Protein AF-D3Q4L6-F1 (afdb_monomer)

Radius of gyration: 31.34 Å; Cα contacts (8 Å, |Δi|>4): 99; chains: 1; bounding box: 70×65×109 Å

Foldseek 3Di:
DDVVVVVVVVVVVVCVVPVVVVQVVLLVQLLVLLLVLLCLQDVDPVSSVVSSVVLNVVLVPDPGSVVSNLSSVVSNLVSVVNSVVVVVVVVVCVVCVPCPPPVVVVVVVCVVDPDDPPPPVVVVVCVVVCPPVVVVVVVVVVNVVVVVVSVLVVVVVVVVVVVVPDDDPVPVPVVVVSVVVVVVVVVVVVVVVVVPVPPDDDDPDDDDDDQKDWDFDQDPPPRDTDIDIDHDDPPDDDDDDDDDDDD

Secondary structure (DSSP, 8-state):
--HHHHHHHHHHHHHHHHHHHHHHHHHHHHHHHHHHHHHHH-S-HHHHHHHHHHHHHHHHTSSSHHHHHHHHHHHHHHHHHHHHHHHHHHHHHHHTTT-HHHHHHHHHHHHH-TTTSTTHHHHHHHHHHGGGHHHHHHHHHHHHHHHHHHHHHHHHHHHHHHGGGS-TTSHHHHHHHHHHHHHHHHHHHHHHHHTTSSS-----------S-EEEEEE-TTT-PEEEEEE------PPPP---PPP-

Solvent-accessible surface area (backbone atoms only — not comparable to full-atom values): 14538 Å² total; per-residue (Å²): 135,64,75,68,59,58,54,52,53,50,51,50,51,53,48,65,66,53,49,62,65,48,37,59,52,29,47,53,49,20,55,52,36,36,65,57,18,23,62,39,61,41,91,49,66,70,58,16,51,53,48,30,54,52,52,48,51,59,36,70,73,40,82,54,37,66,55,21,30,54,52,21,48,52,49,31,52,52,14,50,54,51,41,51,52,50,56,53,49,50,55,54,51,57,74,51,64,84,45,73,62,57,61,54,46,48,53,49,49,55,73,73,43,78,93,72,55,76,65,64,56,53,50,52,54,49,52,60,70,46,69,67,32,74,64,52,53,53,51,51,51,49,51,53,49,51,52,51,49,48,54,51,50,53,51,48,51,51,49,58,63,59,50,80,77,59,71,86,80,64,56,72,62,55,57,51,51,53,52,50,53,49,52,51,53,51,49,53,58,53,54,62,59,60,74,71,71,79,81,79,76,84,82,90,72,86,84,72,97,59,93,61,57,71,46,78,45,67,41,90,85,78,71,47,75,46,75,48,73,53,71,79,76,78,80,79,74,80,79,82,81,81,80,83,82,83,132

pLDDT: mean 71.4, std 17.55, range [39.19, 98.31]

Nearest PDB structures (foldseek):
  3ja6-assembly1_I  TM=1.966E-01  e=8.407E+00  Escherichia coli

Structure (mmCIF, N/CA/C/O backbone):
data_AF-D3Q4L6-F1
#
_entry.id   AF-D3Q4L6-F1
#
loop_
_atom_site.group_PDB
_atom_site.id
_atom_site.type_symbol
_atom_site.label_atom_id
_atom_site.label_alt_id
_atom_site.label_comp_id
_atom_site.label_asym_id
_atom_site.label_entity_id
_atom_site.label_seq_id
_atom_site.pdbx_PDB_ins_code
_atom_site.Cartn_x
_atom_site.Cartn_y
_atom_site.Cartn_z
_atom_site.occupancy
_atom_site.B_iso_or_equiv
_atom_site.auth_seq_id
_atom_site.auth_comp_id
_atom_site.auth_asym_id
_atom_site.auth_atom_id
_atom_site.pdbx_PDB_model_num
ATOM 1 N N . MET A 1 1 ? 35.113 15.038 -29.902 1.00 54.91 1 MET A N 1
ATOM 2 C CA . MET A 1 1 ? 34.024 14.317 -29.200 1.00 54.91 1 MET A CA 1
ATOM 3 C C . MET A 1 1 ? 33.515 15.186 -28.062 1.00 54.91 1 MET A C 1
ATOM 5 O O . MET A 1 1 ? 34.333 15.699 -27.313 1.00 54.91 1 MET A O 1
ATOM 9 N N . ARG A 1 2 ? 32.201 15.429 -27.968 1.00 66.75 2 ARG A N 1
ATOM 10 C CA . ARG A 1 2 ? 31.626 16.286 -26.917 1.00 66.75 2 ARG A CA 1
ATOM 11 C C . ARG A 1 2 ? 31.484 15.485 -25.610 1.00 66.75 2 ARG A C 1
ATOM 13 O O . ARG A 1 2 ? 30.895 14.405 -25.659 1.00 66.75 2 ARG A O 1
ATOM 20 N N . PRO A 1 3 ? 31.956 15.995 -24.456 1.00 77.75 3 PRO A N 1
ATOM 21 C CA . PRO A 1 3 ? 31.914 15.276 -23.174 1.00 77.75 3 PRO A CA 1
ATOM 22 C C . PRO A 1 3 ? 30.489 14.938 -22.690 1.00 77.75 3 PRO A C 1
ATOM 24 O O . PRO A 1 3 ? 30.315 14.072 -21.840 1.00 77.75 3 PRO A O 1
ATOM 27 N N . THR A 1 4 ? 29.457 15.555 -23.270 1.00 82.75 4 THR A N 1
ATOM 28 C CA . THR A 1 4 ? 28.042 15.312 -22.949 1.00 82.75 4 THR A CA 1
ATOM 29 C C . THR A 1 4 ? 27.497 13.975 -23.463 1.00 82.75 4 THR A C 1
ATOM 31 O O . THR A 1 4 ? 26.537 13.444 -22.908 1.00 82.75 4 THR A O 1
ATOM 34 N N . ILE A 1 5 ? 28.097 13.403 -24.512 1.00 86.12 5 ILE A N 1
ATOM 35 C CA . ILE A 1 5 ? 27.654 12.110 -25.062 1.00 86.12 5 ILE A CA 1
ATOM 36 C C . ILE A 1 5 ? 28.126 10.973 -24.148 1.00 86.12 5 ILE A C 1
ATOM 38 O O . ILE A 1 5 ? 27.370 10.052 -23.850 1.00 86.12 5 ILE A O 1
ATOM 42 N N . LEU A 1 6 ? 29.352 11.085 -23.634 1.00 83.88 6 LEU A N 1
ATOM 43 C CA . LEU A 1 6 ? 29.965 10.080 -22.767 1.00 83.88 6 LEU A CA 1
ATOM 44 C C . LEU A 1 6 ? 29.264 10.006 -21.400 1.00 83.88 6 LEU A C 1
ATOM 46 O O . LEU A 1 6 ? 29.005 8.907 -20.918 1.00 83.88 6 LEU A O 1
ATOM 50 N N . SER A 1 7 ? 28.865 11.147 -20.821 1.00 83.19 7 SER A N 1
ATOM 51 C CA . SER A 1 7 ? 28.096 11.176 -19.564 1.00 83.19 7 SER A CA 1
ATOM 52 C C . SER A 1 7 ? 26.688 10.584 -19.704 1.00 83.19 7 SER A C 1
ATOM 54 O O . SER A 1 7 ? 26.199 9.926 -18.783 1.00 83.19 7 SER A O 1
ATOM 56 N N . SER A 1 8 ? 26.051 10.775 -20.863 1.00 81.44 8 SER A N 1
ATOM 57 C CA . SER A 1 8 ? 24.723 10.223 -21.153 1.00 81.44 8 SER A CA 1
ATOM 58 C C . SER A 1 8 ? 24.772 8.699 -21.278 1.00 81.44 8 SER A C 1
ATOM 60 O O . SER A 1 8 ? 23.952 8.007 -20.682 1.00 81.44 8 SER A O 1
ATOM 62 N N . ILE A 1 9 ? 25.779 8.171 -21.982 1.00 85.00 9 ILE A N 1
ATOM 63 C CA . ILE A 1 9 ? 25.983 6.724 -22.139 1.00 85.00 9 ILE A CA 1
ATOM 64 C C . ILE A 1 9 ? 26.330 6.075 -20.792 1.00 85.00 9 ILE A C 1
ATOM 66 O O . ILE A 1 9 ? 25.739 5.058 -20.440 1.00 85.00 9 ILE A O 1
ATOM 70 N N . LEU A 1 10 ? 27.213 6.689 -19.997 1.00 84.00 10 LEU A N 1
ATOM 71 C CA . LEU A 1 10 ? 27.544 6.209 -18.649 1.00 84.00 10 LEU A CA 1
ATOM 72 C C . LEU A 1 10 ? 26.322 6.172 -17.727 1.00 84.00 10 LEU A C 1
ATOM 74 O O . LEU A 1 10 ? 26.123 5.182 -17.031 1.00 84.00 10 LEU A O 1
ATOM 78 N N . SER A 1 11 ? 25.471 7.200 -17.752 1.00 78.38 11 SER A N 1
ATOM 79 C CA . SER A 1 11 ? 24.244 7.219 -16.941 1.00 78.38 11 SER A CA 1
ATOM 80 C C . SER A 1 11 ? 23.255 6.132 -17.364 1.00 78.38 11 SER A C 1
ATOM 82 O O . SER A 1 11 ? 22.586 5.546 -16.517 1.00 78.38 11 SER A O 1
ATOM 84 N N . LEU A 1 12 ? 23.180 5.832 -18.662 1.00 81.00 12 LEU A N 1
ATOM 85 C CA . LEU A 1 12 ? 22.294 4.800 -19.198 1.00 81.00 12 LEU A CA 1
ATOM 86 C C . LEU A 1 12 ? 22.788 3.388 -18.849 1.00 81.00 12 LEU A C 1
ATOM 88 O O . LEU A 1 12 ? 21.982 2.535 -18.488 1.00 81.00 12 LEU A O 1
ATOM 92 N N . ILE A 1 13 ? 24.107 3.167 -18.883 1.00 77.75 13 ILE A N 1
ATOM 93 C CA . ILE A 1 13 ? 24.738 1.904 -18.476 1.00 77.75 13 ILE A CA 1
ATOM 94 C C . ILE A 1 13 ? 24.604 1.698 -16.966 1.00 77.75 13 ILE A C 1
ATOM 96 O O . ILE A 1 13 ? 24.158 0.638 -16.543 1.00 77.75 13 ILE A O 1
ATOM 100 N N . VAL A 1 14 ? 24.931 2.706 -16.148 1.00 73.69 14 VAL A N 1
ATOM 101 C CA . VAL A 1 14 ? 24.805 2.618 -14.682 1.00 73.69 14 VAL A CA 1
ATOM 102 C C . VAL A 1 14 ? 23.344 2.454 -14.274 1.00 73.69 14 VAL A C 1
ATOM 104 O O . VAL A 1 14 ? 23.042 1.620 -13.429 1.00 73.69 14 VAL A O 1
ATOM 107 N N . GLY A 1 15 ? 22.421 3.175 -14.918 1.00 69.12 15 GLY A N 1
ATOM 108 C CA . GLY A 1 15 ? 20.989 2.947 -14.747 1.00 69.12 15 GLY A CA 1
ATOM 109 C C . GLY A 1 15 ? 20.630 1.495 -15.059 1.00 69.12 15 GLY A C 1
ATOM 110 O O . GLY A 1 15 ? 20.128 0.788 -14.191 1.00 69.12 15 GLY A O 1
ATOM 111 N N . GLY A 1 16 ? 20.958 1.019 -16.263 1.00 65.88 16 GLY A N 1
ATOM 112 C CA . GLY A 1 16 ? 20.673 -0.346 -16.710 1.00 65.88 16 GLY A CA 1
ATOM 113 C C . GLY A 1 16 ? 21.271 -1.451 -15.832 1.00 65.88 16 GLY A C 1
ATOM 114 O O . GLY A 1 16 ? 20.679 -2.523 -15.752 1.00 65.88 16 GLY A O 1
ATOM 115 N N . LEU A 1 17 ? 22.388 -1.188 -15.145 1.00 64.44 17 LEU A N 1
ATOM 116 C CA . LEU A 1 17 ? 23.037 -2.140 -14.238 1.00 64.44 17 LEU A CA 1
ATOM 117 C C . LEU A 1 17 ? 22.462 -2.131 -12.815 1.00 64.44 17 LEU A C 1
ATOM 119 O O . LEU A 1 17 ? 22.541 -3.145 -12.137 1.00 64.44 17 LEU A O 1
ATOM 123 N N . VAL A 1 18 ? 21.893 -1.012 -12.359 1.00 64.06 18 VAL A N 1
ATOM 124 C CA . VAL A 1 18 ? 21.336 -0.873 -10.998 1.00 64.06 18 VAL A CA 1
ATOM 125 C C . VAL A 1 18 ? 19.843 -1.230 -10.952 1.00 64.06 18 VAL A C 1
ATOM 127 O O . VAL A 1 18 ? 19.329 -1.667 -9.924 1.00 64.06 18 VAL A O 1
ATOM 130 N N . PHE A 1 19 ? 19.122 -1.092 -12.068 1.00 65.88 19 PHE A N 1
ATOM 131 C CA . PHE A 1 19 ? 17.702 -1.455 -12.151 1.00 65.88 19 PHE A CA 1
ATOM 132 C C . PHE A 1 19 ? 17.349 -2.939 -11.916 1.00 65.88 19 PHE A C 1
ATOM 134 O O . PHE A 1 19 ? 16.253 -3.165 -11.394 1.00 65.88 19 PHE A O 1
ATOM 141 N N . PRO A 1 20 ? 18.183 -3.942 -12.263 1.00 72.06 20 PRO A N 1
ATOM 142 C CA . PRO A 1 20 ? 17.862 -5.350 -12.035 1.00 72.06 20 PRO A CA 1
ATOM 143 C C . PRO A 1 20 ? 17.683 -5.661 -10.546 1.00 72.06 20 PRO A C 1
ATOM 145 O O . PRO A 1 20 ? 16.629 -6.155 -10.152 1.00 72.06 20 PRO A O 1
ATOM 148 N N . ASP A 1 21 ? 18.637 -5.249 -9.709 1.00 76.50 21 ASP A N 1
ATOM 149 C CA . ASP A 1 21 ? 18.601 -5.515 -8.265 1.00 76.50 21 ASP A CA 1
ATOM 150 C C . ASP A 1 21 ? 17.459 -4.759 -7.573 1.00 76.50 21 ASP A C 1
ATOM 152 O O . ASP A 1 21 ? 16.810 -5.257 -6.649 1.00 76.50 21 ASP A O 1
ATOM 156 N N . LEU A 1 22 ? 17.147 -3.551 -8.055 1.00 79.88 22 LEU A N 1
ATOM 157 C CA . LEU A 1 22 ? 16.021 -2.774 -7.543 1.00 79.88 22 LEU A CA 1
ATOM 158 C C . LEU A 1 22 ? 14.669 -3.410 -7.868 1.00 79.88 22 LEU A C 1
ATOM 160 O O . LEU A 1 22 ? 13.705 -3.174 -7.136 1.00 79.88 22 LEU A O 1
ATOM 164 N N . ARG A 1 23 ? 14.572 -4.204 -8.940 1.00 85.81 23 ARG A N 1
ATOM 165 C CA . ARG A 1 23 ? 13.325 -4.870 -9.319 1.00 85.81 23 ARG A CA 1
ATOM 166 C C . ARG A 1 23 ? 12.933 -5.915 -8.279 1.00 85.81 23 ARG A C 1
ATOM 168 O O . ARG A 1 23 ? 11.796 -5.890 -7.809 1.00 85.81 23 ARG A O 1
ATOM 175 N N . ASP A 1 24 ? 13.876 -6.757 -7.877 1.00 88.62 24 ASP A N 1
ATOM 176 C CA . ASP A 1 24 ? 13.637 -7.816 -6.895 1.00 88.62 24 ASP A CA 1
ATOM 177 C C . ASP A 1 24 ? 13.322 -7.231 -5.515 1.00 88.62 24 ASP A C 1
ATOM 179 O O . ASP A 1 24 ? 12.374 -7.658 -4.847 1.00 88.62 24 ASP A O 1
ATOM 183 N N . ILE A 1 25 ? 14.046 -6.175 -5.125 1.00 88.75 25 ILE A N 1
ATOM 184 C CA . ILE A 1 25 ? 13.779 -5.437 -3.885 1.00 88.75 25 ILE A CA 1
ATOM 185 C C . ILE A 1 25 ? 12.385 -4.799 -3.922 1.00 88.75 25 ILE A C 1
ATOM 187 O O . ILE A 1 25 ? 11.652 -4.870 -2.935 1.00 88.75 25 ILE A O 1
ATOM 191 N N . ALA A 1 26 ? 11.991 -4.192 -5.044 1.00 87.00 26 ALA A N 1
ATOM 192 C CA . ALA A 1 26 ? 10.682 -3.562 -5.181 1.00 87.00 26 ALA A CA 1
ATOM 193 C C . ALA A 1 26 ? 9.538 -4.586 -5.121 1.00 87.00 26 ALA A C 1
ATOM 195 O O . ALA A 1 26 ? 8.533 -4.329 -4.458 1.00 87.00 26 ALA A O 1
ATOM 196 N N . GLU A 1 27 ? 9.683 -5.759 -5.746 1.00 93.75 27 GLU A N 1
ATOM 197 C CA . GLU A 1 27 ? 8.678 -6.826 -5.654 1.00 93.75 27 GLU A CA 1
ATOM 198 C C . GLU A 1 27 ? 8.592 -7.422 -4.244 1.00 93.75 27 GLU A C 1
ATOM 200 O O . GLU A 1 27 ? 7.496 -7.649 -3.723 1.00 93.75 27 GLU A O 1
ATOM 205 N N . TRP A 1 28 ? 9.734 -7.627 -3.581 1.00 94.62 28 TRP A N 1
ATOM 206 C CA . TRP A 1 28 ? 9.774 -8.034 -2.177 1.00 94.62 28 TRP A CA 1
ATOM 207 C C . TRP A 1 28 ? 9.084 -7.009 -1.264 1.00 94.62 28 TRP A C 1
ATOM 209 O O . TRP A 1 28 ? 8.233 -7.375 -0.448 1.00 94.62 28 TRP A O 1
ATOM 219 N N . ALA A 1 29 ? 9.386 -5.721 -1.444 1.00 93.88 29 ALA A N 1
ATOM 220 C CA . ALA A 1 29 ? 8.794 -4.640 -0.665 1.00 93.88 29 ALA A CA 1
ATOM 221 C C . ALA A 1 29 ? 7.280 -4.526 -0.900 1.00 93.88 29 ALA A C 1
ATOM 223 O O . ALA A 1 29 ? 6.529 -4.377 0.063 1.00 93.88 29 ALA A O 1
ATOM 224 N N . ALA A 1 30 ? 6.811 -4.665 -2.145 1.00 96.81 30 ALA A N 1
ATOM 225 C CA . ALA A 1 30 ? 5.388 -4.628 -2.482 1.00 96.81 30 ALA A CA 1
ATOM 226 C C . ALA A 1 30 ? 4.591 -5.722 -1.748 1.00 96.81 30 ALA A C 1
ATOM 228 O O . ALA A 1 30 ? 3.579 -5.425 -1.108 1.00 96.81 30 ALA A O 1
ATOM 229 N N . ARG A 1 31 ? 5.091 -6.968 -1.746 1.00 96.88 31 ARG A N 1
ATOM 230 C CA . ARG A 1 31 ? 4.482 -8.079 -0.989 1.00 96.88 31 ARG A CA 1
ATOM 231 C C . ARG A 1 31 ? 4.468 -7.806 0.513 1.00 96.88 31 ARG A C 1
ATOM 233 O O . ARG A 1 31 ? 3.467 -8.043 1.191 1.00 96.88 31 ARG A O 1
ATOM 240 N N . ARG A 1 32 ? 5.564 -7.257 1.051 1.00 97.50 32 ARG A N 1
ATOM 241 C CA . ARG A 1 32 ? 5.664 -6.947 2.483 1.00 97.50 32 ARG A CA 1
ATOM 242 C C . ARG A 1 32 ? 4.689 -5.849 2.910 1.00 97.50 32 ARG A C 1
ATOM 244 O O . ARG A 1 32 ? 4.104 -5.955 3.988 1.00 97.50 32 ARG A O 1
ATOM 251 N N . LEU A 1 33 ? 4.500 -4.840 2.064 1.00 97.12 33 LEU A N 1
ATOM 252 C CA . LEU A 1 33 ? 3.548 -3.750 2.268 1.00 97.12 33 LEU A CA 1
ATOM 253 C C . LEU A 1 33 ? 2.104 -4.261 2.302 1.00 97.12 33 LEU A C 1
ATOM 255 O O . LEU A 1 33 ? 1.375 -3.934 3.237 1.00 97.12 33 LEU A O 1
ATOM 259 N N . VAL A 1 34 ? 1.709 -5.126 1.364 1.00 97.94 34 VAL A N 1
ATOM 260 C CA . VAL A 1 34 ? 0.358 -5.717 1.363 1.00 97.94 34 VAL A CA 1
ATOM 261 C C . VAL A 1 34 ? 0.111 -6.593 2.584 1.00 97.94 34 VAL A C 1
ATOM 263 O O . VAL A 1 34 ? -0.906 -6.409 3.254 1.00 97.94 34 VAL A O 1
ATOM 266 N N . LYS A 1 35 ? 1.083 -7.432 2.967 1.00 97.75 35 LYS A N 1
ATOM 267 C CA . LYS A 1 35 ? 0.997 -8.237 4.198 1.00 97.75 35 LYS A CA 1
ATOM 268 C C . LYS A 1 35 ? 0.796 -7.387 5.452 1.00 97.75 35 LYS A C 1
ATOM 270 O O . LYS A 1 35 ? 0.142 -7.812 6.395 1.00 97.75 35 LYS A O 1
ATOM 275 N N . TRP A 1 36 ? 1.379 -6.191 5.485 1.00 97.44 36 TRP A N 1
ATOM 276 C CA . TRP A 1 36 ? 1.197 -5.260 6.595 1.00 97.44 36 TRP A CA 1
ATOM 277 C C . TRP A 1 36 ? -0.144 -4.513 6.531 1.00 97.44 36 TRP A C 1
ATOM 279 O O . TRP A 1 36 ? -0.752 -4.248 7.566 1.00 97.44 36 TRP A O 1
ATOM 289 N N . ALA A 1 37 ? -0.602 -4.156 5.331 1.00 97.38 37 ALA A N 1
ATOM 290 C CA . ALA A 1 37 ? -1.789 -3.335 5.135 1.00 97.38 37 ALA A CA 1
ATOM 291 C C . ALA A 1 37 ? -3.095 -4.094 5.413 1.00 97.38 37 ALA A C 1
ATOM 293 O O . ALA A 1 37 ? -4.008 -3.514 6.003 1.00 97.38 37 ALA A O 1
ATOM 294 N N . ALA A 1 38 ? -3.181 -5.369 5.026 1.00 97.88 38 ALA A N 1
ATOM 295 C CA . ALA A 1 38 ? -4.398 -6.170 5.156 1.00 97.88 38 ALA A CA 1
ATOM 296 C C . ALA A 1 38 ? -4.950 -6.234 6.603 1.00 97.88 38 ALA A C 1
ATOM 298 O O . ALA A 1 38 ? -6.075 -5.774 6.819 1.00 97.88 38 ALA A O 1
ATOM 299 N N . PRO A 1 39 ? -4.164 -6.604 7.640 1.00 97.31 39 PRO A N 1
ATOM 300 C CA . PRO A 1 39 ? -4.643 -6.616 9.031 1.00 97.31 39 PRO A CA 1
ATOM 301 C C . PRO A 1 39 ? -4.873 -5.217 9.629 1.00 97.31 39 PRO A C 1
ATOM 303 O O . PRO A 1 39 ? -5.349 -5.077 10.751 1.00 97.31 39 PRO A O 1
ATOM 306 N N . LYS A 1 40 ? -4.496 -4.137 8.932 1.00 96.38 40 LYS A N 1
ATOM 307 C CA . LYS A 1 40 ? -4.827 -2.763 9.350 1.00 96.38 40 LYS A CA 1
ATOM 308 C C . LYS A 1 40 ? -6.150 -2.286 8.761 1.00 96.38 40 LYS A C 1
ATOM 310 O O . LYS A 1 40 ? -6.757 -1.355 9.305 1.00 96.38 40 LYS A O 1
ATOM 315 N N . TRP A 1 41 ? -6.611 -2.909 7.680 1.00 95.94 41 TRP A N 1
ATOM 316 C CA . TRP A 1 41 ? -7.850 -2.540 7.010 1.00 95.94 41 TRP A CA 1
ATOM 317 C C . TRP A 1 41 ? -9.094 -2.960 7.795 1.00 95.94 41 TRP A C 1
ATOM 319 O O . TRP A 1 41 ? -10.016 -2.153 7.969 1.00 95.94 41 TRP A O 1
ATOM 329 N N . THR A 1 42 ? -9.081 -4.187 8.306 1.00 96.31 42 THR A N 1
ATOM 330 C CA . THR A 1 42 ? -10.173 -4.811 9.059 1.00 96.31 42 THR A CA 1
ATOM 331 C C . THR A 1 42 ? -9.666 -5.377 10.390 1.00 96.31 42 THR A C 1
ATOM 333 O O . THR A 1 42 ? -8.458 -5.482 10.593 1.00 96.31 42 THR A O 1
ATOM 336 N N . ASP A 1 43 ? -10.589 -5.631 11.318 1.00 95.44 43 ASP A N 1
ATOM 337 C CA . ASP A 1 43 ? -10.327 -6.284 12.611 1.00 95.44 43 ASP A CA 1
ATOM 338 C C . ASP A 1 43 ? -10.637 -7.787 12.581 1.00 95.44 43 ASP A C 1
ATOM 340 O O . ASP A 1 43 ? -10.239 -8.502 13.496 1.00 95.44 43 ASP A O 1
ATOM 344 N N . ASP A 1 44 ? -11.348 -8.259 11.553 1.00 97.19 44 ASP A N 1
ATOM 345 C CA . ASP A 1 44 ? -11.630 -9.679 11.355 1.00 97.19 44 ASP A CA 1
ATOM 346 C C . ASP A 1 44 ? -10.429 -10.345 10.673 1.00 97.19 44 ASP A C 1
ATOM 348 O O . ASP A 1 44 ? -10.039 -9.967 9.568 1.00 97.19 44 ASP A O 1
ATOM 352 N N . GLU A 1 45 ? -9.826 -11.323 11.346 1.00 97.06 45 GLU A N 1
ATOM 353 C CA . GLU A 1 45 ? -8.659 -12.055 10.849 1.00 97.06 45 GLU A CA 1
ATOM 354 C C . GLU A 1 45 ? -8.963 -12.798 9.541 1.00 97.06 45 GLU A C 1
ATOM 356 O O . GLU A 1 45 ? -8.142 -12.783 8.624 1.00 97.06 45 GLU A O 1
ATOM 361 N N . THR A 1 46 ? -10.175 -13.343 9.409 1.00 97.62 46 THR A N 1
ATOM 362 C CA . THR A 1 46 ? -10.613 -14.075 8.211 1.00 97.62 46 THR A CA 1
ATOM 363 C C . THR A 1 46 ? -10.741 -13.131 7.016 1.00 97.62 46 THR A C 1
ATOM 365 O O . THR A 1 46 ? -10.298 -13.433 5.910 1.00 97.62 46 THR A O 1
ATOM 368 N N . GLU A 1 47 ? -11.318 -11.946 7.237 1.00 97.44 47 GLU A N 1
ATOM 369 C CA . GLU A 1 47 ? -11.433 -10.916 6.199 1.00 97.44 47 GLU A CA 1
ATOM 370 C C . GLU A 1 47 ? -10.057 -10.322 5.853 1.00 97.44 47 GLU A C 1
ATOM 372 O O . GLU A 1 47 ? -9.792 -9.999 4.696 1.00 97.44 47 GLU A O 1
ATOM 377 N N . ALA A 1 48 ? -9.154 -10.192 6.832 1.00 97.56 48 ALA A N 1
ATOM 378 C CA . ALA A 1 48 ? -7.796 -9.709 6.599 1.00 97.56 48 ALA A CA 1
ATOM 379 C C . ALA A 1 48 ? -6.982 -10.671 5.722 1.00 97.56 48 ALA A C 1
ATOM 381 O O . ALA A 1 48 ? -6.217 -10.209 4.876 1.00 97.56 48 ALA A O 1
ATOM 382 N N . GLU A 1 49 ? -7.144 -11.983 5.899 1.00 97.88 49 GLU A N 1
ATOM 383 C CA . GLU A 1 49 ? -6.498 -12.988 5.052 1.00 97.88 49 GLU A CA 1
ATOM 384 C C . GLU A 1 49 ? -7.042 -12.947 3.617 1.00 97.88 49 GLU A C 1
ATOM 386 O O . GLU A 1 49 ? -6.256 -12.821 2.678 1.00 97.88 49 GLU A O 1
ATOM 391 N N . ALA A 1 50 ? -8.367 -12.892 3.443 1.00 98.12 50 ALA A N 1
ATOM 392 C CA . ALA A 1 50 ? -8.984 -12.745 2.121 1.00 98.12 50 ALA A CA 1
ATOM 393 C C . ALA A 1 50 ? -8.522 -11.462 1.398 1.00 98.12 50 ALA A C 1
ATOM 395 O O . ALA A 1 50 ? -8.138 -11.492 0.230 1.00 98.12 50 ALA A O 1
ATOM 396 N N . LEU A 1 51 ? -8.468 -10.328 2.110 1.00 97.88 51 LEU A N 1
ATOM 397 C CA . LEU A 1 51 ? -7.959 -9.068 1.556 1.00 97.88 51 LEU A CA 1
ATOM 398 C C . LEU A 1 51 ? -6.480 -9.145 1.174 1.00 97.88 51 LEU A C 1
ATOM 400 O O . LEU A 1 51 ? -6.059 -8.499 0.214 1.00 97.88 51 LEU A O 1
ATOM 404 N N . TYR A 1 52 ? -5.677 -9.886 1.939 1.00 98.19 52 TYR A N 1
ATOM 405 C CA . TYR A 1 52 ? -4.273 -10.095 1.617 1.00 98.19 52 TYR A CA 1
ATOM 406 C C . TYR A 1 52 ? -4.120 -10.858 0.297 1.00 98.19 52 TYR A C 1
ATOM 408 O O . TYR A 1 52 ? -3.357 -10.405 -0.558 1.00 98.19 52 TYR A O 1
ATOM 416 N N . GLU A 1 53 ? -4.862 -11.953 0.118 1.00 98.25 53 GLU A N 1
ATOM 417 C CA . GLU A 1 53 ? -4.857 -12.746 -1.117 1.00 98.25 53 GLU A CA 1
ATOM 418 C C . GLU A 1 53 ? -5.309 -11.911 -2.321 1.00 98.25 53 GLU A C 1
ATOM 420 O O . GLU A 1 53 ? -4.593 -11.834 -3.324 1.00 98.25 53 GLU A O 1
ATOM 425 N N . ASP A 1 54 ? -6.421 -11.184 -2.186 1.00 98.31 54 ASP A N 1
ATOM 426 C CA . ASP A 1 54 ? -6.951 -10.309 -3.236 1.00 98.31 54 ASP A CA 1
ATOM 427 C C . ASP A 1 54 ? -5.944 -9.220 -3.636 1.00 98.31 54 ASP A C 1
ATOM 429 O O . ASP A 1 54 ? -5.680 -8.976 -4.817 1.00 98.31 54 ASP A O 1
ATOM 433 N N . TRP A 1 55 ? -5.348 -8.534 -2.657 1.00 98.19 55 TRP A N 1
ATOM 434 C CA . TRP A 1 55 ? -4.386 -7.465 -2.933 1.00 98.19 55 TRP A CA 1
ATOM 435 C C . TRP A 1 55 ? -3.072 -7.999 -3.487 1.00 98.19 55 TRP A C 1
ATOM 437 O O . TRP A 1 55 ? -2.436 -7.320 -4.299 1.00 98.19 55 TRP A O 1
ATOM 447 N N . GLN A 1 56 ? -2.657 -9.192 -3.063 1.00 98.12 56 GLN A N 1
ATOM 448 C CA . GLN A 1 56 ? -1.486 -9.851 -3.614 1.00 98.12 56 GLN A CA 1
ATOM 449 C C . GLN A 1 56 ? -1.714 -10.201 -5.088 1.00 98.12 56 GLN A C 1
ATOM 451 O O . GLN A 1 56 ? -0.869 -9.838 -5.908 1.00 98.12 56 GLN A O 1
ATOM 456 N N . ALA A 1 57 ? -2.864 -10.782 -5.441 1.00 98.12 57 ALA A N 1
ATOM 457 C CA . ALA A 1 57 ? -3.227 -11.073 -6.828 1.00 98.12 57 ALA A CA 1
ATOM 458 C C . ALA A 1 57 ? -3.225 -9.800 -7.693 1.00 98.12 57 ALA A C 1
ATOM 460 O O . ALA A 1 57 ? -2.582 -9.748 -8.742 1.00 98.12 57 ALA A O 1
ATOM 461 N N . VAL A 1 58 ? -3.828 -8.710 -7.195 1.00 97.75 58 VAL A N 1
ATOM 462 C CA . VAL A 1 58 ? -3.823 -7.414 -7.897 1.00 97.75 58 VAL A CA 1
ATOM 463 C C . VAL A 1 58 ? -2.407 -6.898 -8.139 1.00 97.75 58 VAL A C 1
ATOM 465 O O . VAL A 1 58 ? -2.163 -6.282 -9.174 1.00 97.75 58 VAL A O 1
ATOM 468 N N . ILE A 1 59 ? -1.472 -7.088 -7.205 1.00 97.06 59 ILE A N 1
ATOM 469 C CA . ILE A 1 59 ? -0.073 -6.690 -7.403 1.00 97.06 59 ILE A CA 1
ATOM 470 C C . ILE A 1 59 ? 0.616 -7.596 -8.417 1.00 97.06 59 ILE A C 1
ATOM 472 O O . ILE A 1 59 ? 1.353 -7.096 -9.265 1.00 97.06 59 ILE A O 1
ATOM 476 N N . GLU A 1 60 ? 0.418 -8.905 -8.336 1.00 96.62 60 GLU A N 1
ATOM 477 C CA . GLU A 1 60 ? 1.066 -9.866 -9.228 1.00 96.62 60 GLU A CA 1
ATOM 478 C C . GLU A 1 60 ? 0.685 -9.626 -10.694 1.00 96.62 60 GLU A C 1
ATOM 480 O O . GLU A 1 60 ? 1.574 -9.637 -11.551 1.00 96.62 60 GLU A O 1
ATOM 485 N N . ASP A 1 61 ? -0.565 -9.230 -10.945 1.00 97.50 61 ASP A N 1
ATOM 486 C CA . ASP A 1 61 ? -1.083 -8.877 -12.271 1.00 97.50 61 ASP A CA 1
ATOM 487 C C . ASP A 1 61 ? -0.536 -7.550 -12.839 1.00 97.50 61 ASP A C 1
ATOM 489 O O . ASP A 1 61 ? -0.685 -7.265 -14.033 1.00 97.50 61 ASP A O 1
ATOM 493 N N . ARG A 1 62 ? 0.104 -6.686 -12.030 1.00 95.19 62 ARG A N 1
ATOM 494 C CA . ARG A 1 62 ? 0.609 -5.390 -12.525 1.00 95.19 62 ARG A CA 1
ATOM 495 C C . ARG A 1 62 ? 1.919 -5.546 -13.305 1.00 95.19 62 ARG A C 1
ATOM 497 O O . ARG A 1 62 ? 2.890 -6.105 -12.787 1.00 95.19 62 ARG A O 1
ATOM 504 N N . PRO A 1 63 ? 2.027 -4.943 -14.507 1.00 93.94 63 PRO A N 1
ATOM 505 C CA . PRO A 1 63 ? 3.264 -4.981 -15.273 1.00 93.94 63 PRO A CA 1
ATOM 506 C C . PRO A 1 63 ? 4.334 -4.075 -14.642 1.00 93.94 63 PRO A C 1
ATOM 508 O O . PRO A 1 63 ? 4.182 -2.860 -14.566 1.00 93.94 63 PRO A O 1
ATOM 511 N N . GLY A 1 64 ? 5.456 -4.667 -14.231 1.00 90.75 64 GLY A N 1
ATOM 512 C CA . GLY A 1 64 ? 6.641 -3.946 -13.756 1.00 90.75 64 GLY A CA 1
ATOM 513 C C . GLY A 1 64 ? 6.661 -3.643 -12.251 1.00 90.75 64 GLY A C 1
ATOM 514 O O . GLY A 1 64 ? 5.659 -3.278 -11.639 1.00 90.75 64 GLY A O 1
ATOM 515 N N . ALA A 1 65 ? 7.846 -3.753 -11.645 1.00 90.31 65 ALA A N 1
ATOM 516 C CA . ALA A 1 65 ? 8.005 -3.697 -10.190 1.00 90.31 65 ALA A CA 1
ATOM 517 C C . ALA A 1 65 ? 7.689 -2.326 -9.566 1.00 90.31 65 ALA 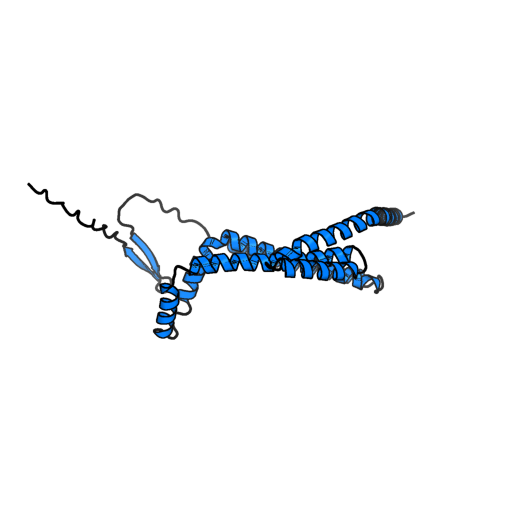A C 1
ATOM 519 O O . ALA A 1 65 ? 7.202 -2.256 -8.440 1.00 90.31 65 ALA A O 1
ATOM 520 N N . ILE A 1 66 ? 7.895 -1.227 -10.300 1.00 87.94 66 ILE A N 1
ATOM 521 C CA . ILE A 1 66 ? 7.550 0.116 -9.807 1.00 87.94 66 ILE A CA 1
ATOM 522 C C . ILE A 1 66 ? 6.030 0.255 -9.667 1.00 87.94 66 ILE A C 1
ATOM 524 O O . ILE A 1 66 ? 5.556 0.722 -8.634 1.00 87.94 66 ILE A O 1
ATOM 528 N N . LEU A 1 67 ? 5.251 -0.195 -10.659 1.00 89.38 67 LEU A N 1
ATOM 529 C CA . LEU A 1 67 ? 3.786 -0.140 -10.584 1.00 89.38 67 LEU A CA 1
ATOM 530 C C . LEU A 1 67 ? 3.248 -1.024 -9.453 1.00 89.38 67 LEU A C 1
ATOM 532 O O . LEU A 1 67 ? 2.336 -0.606 -8.736 1.00 89.38 67 LEU A O 1
ATOM 536 N N . LYS A 1 68 ? 3.857 -2.196 -9.243 1.00 94.50 68 LYS A N 1
ATOM 537 C CA . LYS A 1 68 ? 3.581 -3.074 -8.096 1.00 94.50 68 LYS A CA 1
ATOM 538 C C . LYS A 1 68 ? 3.778 -2.350 -6.763 1.00 94.50 68 LYS A C 1
ATOM 540 O O . LYS A 1 68 ? 2.864 -2.305 -5.942 1.00 94.50 68 LYS A O 1
ATOM 545 N N . LEU A 1 69 ? 4.937 -1.718 -6.577 1.00 93.56 69 LEU A N 1
ATOM 546 C CA . LEU A 1 69 ? 5.281 -1.002 -5.347 1.00 93.56 69 LEU A CA 1
ATOM 547 C C . LEU A 1 69 ? 4.364 0.202 -5.090 1.00 93.56 69 LEU A C 1
ATOM 549 O O . LEU A 1 69 ? 3.914 0.426 -3.966 1.00 93.56 69 LEU A O 1
ATOM 553 N N . VAL A 1 70 ? 4.057 0.967 -6.135 1.00 92.31 70 VAL A N 1
ATOM 554 C CA . VAL A 1 70 ? 3.157 2.124 -6.070 1.00 92.31 70 VAL A CA 1
ATOM 555 C C . VAL A 1 70 ? 1.742 1.698 -5.667 1.00 92.31 70 VAL A C 1
ATOM 557 O O . VAL A 1 70 ? 1.138 2.316 -4.789 1.00 92.31 70 VAL A O 1
ATOM 560 N N . THR A 1 71 ? 1.237 0.611 -6.253 1.00 94.62 71 THR A N 1
ATOM 561 C CA . THR A 1 71 ? -0.078 0.044 -5.916 1.00 94.62 71 THR A CA 1
ATOM 562 C C . THR A 1 71 ? -0.106 -0.446 -4.465 1.00 94.62 71 THR A C 1
ATOM 564 O O . THR A 1 71 ? -0.997 -0.059 -3.708 1.00 94.62 71 THR A O 1
ATOM 567 N N . ALA A 1 72 ? 0.921 -1.192 -4.035 1.00 96.69 72 ALA A N 1
ATOM 568 C CA . ALA A 1 72 ? 1.077 -1.644 -2.649 1.00 96.69 72 ALA A CA 1
ATOM 569 C C . ALA A 1 72 ? 1.076 -0.478 -1.649 1.00 96.69 72 ALA A C 1
ATOM 571 O O . ALA A 1 72 ? 0.417 -0.522 -0.611 1.00 96.69 72 ALA A O 1
ATOM 572 N N . THR A 1 73 ? 1.784 0.600 -1.991 1.00 94.50 73 THR A N 1
ATOM 573 C CA . THR A 1 73 ? 1.839 1.820 -1.177 1.00 94.50 73 THR A CA 1
ATOM 574 C C . THR A 1 73 ? 0.457 2.463 -1.052 1.00 94.50 73 THR A C 1
ATOM 576 O O . THR A 1 73 ? 0.082 2.903 0.034 1.00 94.50 73 THR A O 1
ATOM 579 N N . GLY A 1 74 ? -0.332 2.471 -2.132 1.00 93.81 74 GLY A N 1
ATOM 580 C CA . GLY A 1 74 ? -1.725 2.920 -2.115 1.00 93.81 74 GLY A CA 1
ATOM 581 C C . GLY A 1 74 ? -2.580 2.137 -1.115 1.00 93.81 74 GLY A C 1
ATOM 582 O O . GLY A 1 74 ? -3.282 2.746 -0.303 1.00 93.81 74 GLY A O 1
ATOM 583 N N . PHE A 1 75 ? -2.462 0.805 -1.102 1.00 96.38 75 PHE A N 1
ATOM 584 C CA . PHE A 1 75 ? -3.141 -0.040 -0.113 1.00 96.38 75 PHE A CA 1
ATOM 585 C C . PHE A 1 75 ? -2.705 0.286 1.320 1.00 96.38 75 PHE A C 1
ATOM 587 O O . PHE A 1 75 ? -3.560 0.487 2.185 1.00 96.38 75 PHE A O 1
ATOM 594 N N . CYS A 1 76 ? -1.401 0.445 1.575 1.00 95.62 76 CYS A N 1
ATOM 595 C CA . CYS A 1 76 ? -0.896 0.831 2.896 1.00 95.62 76 CYS A CA 1
ATOM 596 C C . CYS A 1 76 ? -1.443 2.174 3.378 1.00 95.62 76 CYS A C 1
ATOM 598 O O . CYS A 1 76 ? -1.846 2.288 4.534 1.00 95.62 76 CYS A O 1
ATOM 600 N N . VAL A 1 77 ? -1.457 3.197 2.520 1.00 94.75 77 VAL A N 1
ATOM 601 C CA . VAL A 1 77 ? -1.929 4.540 2.889 1.00 94.75 77 VAL A CA 1
ATOM 602 C C . VAL A 1 77 ? -3.417 4.514 3.219 1.00 94.75 77 VAL A C 1
ATOM 604 O O . VAL A 1 77 ? -3.838 5.086 4.230 1.00 94.75 77 VAL A O 1
ATOM 607 N N . SER A 1 78 ? -4.218 3.819 2.416 1.00 93.44 78 SER A N 1
ATOM 608 C CA . SER A 1 78 ? -5.650 3.696 2.673 1.00 93.44 78 SER A CA 1
ATOM 609 C C . SER A 1 78 ? -5.916 2.886 3.954 1.00 93.44 78 SER A C 1
ATOM 611 O O . SER A 1 78 ? -6.726 3.313 4.780 1.00 93.44 78 SER A O 1
ATOM 613 N N . ALA A 1 79 ? -5.177 1.794 4.195 1.00 95.06 79 ALA A N 1
ATOM 614 C CA . ALA A 1 79 ? -5.276 1.006 5.428 1.00 95.06 79 ALA A CA 1
ATOM 615 C C . ALA A 1 79 ? -4.867 1.811 6.670 1.00 95.06 79 ALA A C 1
ATOM 617 O O . ALA A 1 79 ? -5.581 1.826 7.675 1.00 95.06 79 ALA A O 1
ATOM 618 N N . ALA A 1 80 ? -3.767 2.561 6.587 1.00 93.50 80 ALA A N 1
ATOM 619 C CA . ALA A 1 80 ? -3.314 3.444 7.654 1.00 93.50 80 ALA A CA 1
ATOM 620 C C . ALA A 1 80 ? -4.368 4.517 7.968 1.00 93.50 80 ALA A C 1
ATOM 622 O O . ALA A 1 80 ? -4.713 4.713 9.133 1.00 93.50 80 ALA A O 1
ATOM 623 N N . THR A 1 81 ? -4.947 5.147 6.942 1.00 91.69 81 THR A N 1
ATOM 624 C CA . THR A 1 81 ? -5.994 6.171 7.101 1.00 91.69 81 THR A CA 1
ATOM 625 C C . THR A 1 81 ? -7.235 5.601 7.791 1.00 91.69 81 THR A C 1
ATOM 627 O O . THR A 1 81 ? -7.771 6.215 8.716 1.00 91.69 81 THR A O 1
ATOM 630 N N . ARG A 1 82 ? -7.660 4.394 7.397 1.00 92.19 82 ARG A N 1
ATOM 631 C CA . ARG A 1 82 ? -8.802 3.699 8.002 1.00 92.19 82 ARG A CA 1
ATOM 632 C C . ARG A 1 82 ? -8.529 3.321 9.456 1.00 92.19 82 ARG A C 1
ATOM 634 O O . ARG A 1 82 ? -9.358 3.605 10.318 1.00 92.19 82 ARG A O 1
ATOM 641 N N . SER A 1 83 ? -7.358 2.752 9.747 1.00 91.88 83 SER A N 1
ATOM 642 C CA . SER A 1 83 ? -6.967 2.396 11.117 1.00 91.88 83 SER A CA 1
ATOM 643 C C . SER A 1 83 ? -6.894 3.626 12.033 1.00 91.88 83 SER A C 1
ATOM 645 O O . SER A 1 83 ? -7.379 3.592 13.162 1.00 91.88 83 SER A O 1
ATOM 647 N N . TYR A 1 84 ? -6.400 4.759 11.520 1.00 89.69 84 TYR A N 1
ATOM 648 C CA . TYR A 1 84 ? -6.351 6.014 12.264 1.00 89.69 84 TYR A CA 1
ATOM 649 C C . TYR A 1 84 ? -7.754 6.550 12.590 1.00 89.69 84 TYR A C 1
ATOM 651 O O . TYR A 1 84 ? -7.995 7.028 13.697 1.00 89.69 84 TYR A O 1
ATOM 659 N N . GLY A 1 85 ? -8.709 6.417 11.663 1.00 86.56 85 GLY A N 1
ATOM 660 C CA . GLY A 1 85 ? -10.109 6.771 11.908 1.00 86.56 85 GLY A CA 1
ATOM 661 C C . GLY A 1 85 ? -10.753 5.963 13.040 1.00 86.56 85 GLY A C 1
ATOM 662 O O . GLY A 1 85 ? -11.573 6.508 13.780 1.00 86.56 85 GLY A O 1
ATOM 663 N N . ARG A 1 86 ? -10.356 4.694 13.222 1.00 87.56 86 ARG A N 1
ATOM 664 C CA . ARG A 1 86 ? -10.864 3.831 14.302 1.00 87.56 86 ARG A CA 1
ATOM 665 C C . ARG A 1 86 ? -10.390 4.298 15.679 1.00 87.56 86 ARG A C 1
ATOM 667 O O . ARG A 1 86 ? -11.227 4.465 16.560 1.00 87.56 86 ARG A O 1
ATOM 674 N N . VAL A 1 87 ? -9.101 4.616 15.819 1.00 87.62 87 VAL A N 1
ATOM 675 C CA . VAL A 1 87 ? -8.526 5.156 17.070 1.00 87.62 87 VAL A CA 1
ATOM 676 C C . VAL A 1 87 ? -9.157 6.500 17.433 1.00 87.62 87 VAL A C 1
ATOM 678 O O . VAL A 1 87 ? -9.575 6.735 18.558 1.00 87.62 87 VAL A O 1
ATOM 681 N N . VAL A 1 88 ? -9.313 7.390 16.453 1.00 88.06 88 VAL A N 1
ATOM 682 C CA . VAL A 1 88 ? -9.940 8.692 16.706 1.00 88.06 88 VAL A CA 1
ATOM 683 C C . VAL A 1 88 ? -11.404 8.526 17.138 1.00 88.06 88 VAL A C 1
ATOM 685 O O . VAL A 1 88 ? -11.878 9.236 18.023 1.00 88.06 88 VAL A O 1
ATOM 688 N N . LYS A 1 89 ? -12.134 7.573 16.547 1.00 86.25 89 LYS A N 1
ATOM 689 C CA . LYS A 1 89 ? -13.529 7.301 16.911 1.00 86.25 89 LYS A CA 1
ATOM 690 C C . LYS A 1 89 ? -13.662 6.687 18.308 1.00 86.25 89 LYS A C 1
ATOM 692 O O . LYS A 1 89 ? -14.647 7.004 18.973 1.00 86.25 89 LYS A O 1
ATOM 697 N N . SER A 1 90 ? -12.722 5.849 18.761 1.00 86.31 90 SER A N 1
ATOM 698 C CA . SER A 1 90 ? -12.739 5.322 20.134 1.00 86.31 90 SER A CA 1
ATOM 699 C C . SER A 1 90 ? -12.527 6.431 21.158 1.00 86.31 90 SER A C 1
ATOM 701 O O . SER A 1 90 ? -13.330 6.537 22.082 1.00 86.31 90 SER A O 1
ATOM 703 N N . ASP A 1 91 ? -11.564 7.325 20.923 1.00 85.56 91 ASP A N 1
ATOM 704 C CA . ASP A 1 91 ? -11.275 8.443 21.832 1.00 85.56 91 ASP A CA 1
ATOM 705 C C . ASP A 1 91 ? -12.482 9.381 21.966 1.00 85.56 91 ASP A C 1
ATOM 707 O O . ASP A 1 91 ? -12.860 9.781 23.067 1.00 85.56 91 ASP A O 1
ATOM 711 N N . TYR A 1 92 ? -13.149 9.700 20.848 1.00 80.19 92 TYR A N 1
ATOM 712 C CA . TYR A 1 92 ? -14.389 10.477 20.898 1.00 80.19 92 TYR A CA 1
ATOM 713 C C . TYR A 1 92 ? -15.510 9.713 21.603 1.00 80.19 92 TYR A C 1
ATOM 715 O O . TYR A 1 92 ? -16.258 10.300 22.378 1.00 80.19 92 TYR A O 1
ATOM 723 N N . ARG A 1 93 ? -15.652 8.408 21.368 1.00 81.56 93 ARG A N 1
ATOM 724 C CA . ARG A 1 93 ? -16.706 7.624 22.016 1.00 81.56 93 ARG A CA 1
ATOM 725 C C . ARG A 1 93 ? -16.539 7.605 23.534 1.00 81.56 93 ARG A C 1
ATOM 727 O O . ARG A 1 93 ? -17.542 7.737 24.226 1.00 81.56 93 ARG A O 1
ATOM 734 N N . GLU A 1 94 ? -15.314 7.463 24.035 1.00 83.88 94 GLU A N 1
ATOM 735 C CA . GLU A 1 94 ? -15.021 7.479 25.472 1.00 83.88 94 GLU A CA 1
ATOM 736 C C . GLU A 1 94 ? -15.194 8.872 26.075 1.00 83.88 94 GLU A C 1
ATOM 738 O O . GLU A 1 94 ? -15.919 9.016 27.056 1.00 83.88 94 GLU A O 1
ATOM 743 N N . ALA A 1 95 ? -14.657 9.915 25.434 1.00 81.31 95 ALA A N 1
ATOM 744 C CA . ALA A 1 95 ? -14.793 11.292 25.914 1.00 81.31 95 ALA A CA 1
ATOM 745 C C . ALA A 1 95 ? -16.258 11.761 26.032 1.00 81.31 95 ALA A C 1
ATOM 747 O O . ALA A 1 95 ? -16.568 12.636 26.839 1.00 81.31 95 ALA A O 1
ATOM 748 N N . PHE A 1 96 ? -17.165 11.187 25.235 1.00 75.69 96 PHE A N 1
ATOM 749 C CA . PHE A 1 96 ? -18.595 11.500 25.264 1.00 75.69 96 PHE A CA 1
ATOM 750 C C . PHE A 1 96 ? -19.448 10.485 26.044 1.00 75.69 96 PHE A C 1
ATOM 752 O O . PHE A 1 96 ? -20.642 10.730 26.222 1.00 75.69 96 PHE A O 1
ATOM 759 N N . LYS A 1 97 ? -18.875 9.376 26.534 1.00 79.88 97 LYS A N 1
ATOM 760 C CA . LYS A 1 97 ? -19.622 8.337 27.266 1.00 79.88 97 LYS A CA 1
ATOM 761 C C . LYS A 1 97 ? -20.139 8.841 28.619 1.00 79.88 97 LYS A C 1
ATOM 763 O O . LYS A 1 97 ? -21.252 8.494 29.005 1.00 79.88 97 LYS A O 1
ATOM 768 N N . ASP A 1 98 ? -19.386 9.731 29.264 1.00 78.31 98 ASP A N 1
ATOM 769 C CA . ASP A 1 98 ? -19.685 10.250 30.606 1.00 78.31 98 ASP A CA 1
ATOM 770 C C . ASP A 1 98 ? -20.439 11.596 30.602 1.00 78.31 98 ASP A C 1
ATOM 772 O O . ASP A 1 98 ? -20.699 12.172 31.658 1.00 78.31 98 ASP A O 1
ATOM 776 N N . GLN A 1 99 ? -20.845 12.112 29.430 1.00 63.09 99 GLN A N 1
ATOM 777 C CA . GLN A 1 99 ? -21.648 13.342 29.308 1.00 63.09 99 GLN A CA 1
ATOM 778 C C . GLN A 1 99 ? -23.084 13.094 28.790 1.00 63.09 99 GLN A C 1
ATOM 780 O O . GLN A 1 99 ? -23.472 13.642 27.752 1.00 63.09 99 GLN A O 1
ATOM 785 N N . PRO A 1 100 ? -23.947 12.352 29.514 1.00 55.94 100 PRO A N 1
ATOM 786 C CA . PRO A 1 100 ? -25.358 12.212 29.143 1.00 55.94 100 PRO A CA 1
ATOM 787 C C . PRO A 1 100 ? -26.149 13.524 29.315 1.00 55.94 100 PRO A C 1
ATOM 789 O O . PRO A 1 100 ? -27.176 13.726 28.666 1.00 55.94 100 PRO A O 1
ATOM 792 N N . SER A 1 101 ? -25.681 14.461 30.145 1.00 63.75 101 SER A N 1
ATOM 793 C CA . SER A 1 101 ? -26.387 15.718 30.428 1.00 63.75 101 SER A CA 1
ATOM 794 C C . SER A 1 101 ? -26.087 16.841 29.431 1.00 63.75 101 SER A C 1
ATOM 796 O O . SER A 1 101 ? -26.944 17.698 29.224 1.00 63.75 101 SER A O 1
ATOM 798 N N . PHE A 1 102 ? -24.924 16.843 28.766 1.00 61.03 102 PHE A N 1
ATOM 799 C CA . PHE A 1 102 ? -24.541 17.948 27.879 1.00 61.03 102 PHE A CA 1
ATOM 800 C C . PHE A 1 102 ? -25.195 17.851 26.499 1.00 61.03 102 PHE A C 1
ATOM 802 O O . PHE A 1 102 ? -25.717 18.850 26.018 1.00 61.03 102 PHE A O 1
ATOM 809 N N . ALA A 1 103 ? -25.261 16.663 25.886 1.00 60.59 103 ALA A N 1
ATOM 810 C CA . ALA A 1 103 ? -25.973 16.468 24.616 1.00 60.59 103 ALA A CA 1
ATOM 811 C C . ALA A 1 103 ? -27.491 16.665 24.780 1.00 60.59 103 ALA A C 1
ATOM 813 O O . ALA A 1 103 ? -28.130 17.341 23.975 1.00 60.59 103 ALA A O 1
ATOM 814 N N . THR A 1 104 ? -28.057 16.158 25.877 1.00 64.88 104 THR A N 1
ATOM 815 C CA . THR A 1 104 ? -29.472 16.342 26.234 1.00 64.88 104 THR A CA 1
ATOM 816 C C . THR A 1 104 ? -29.771 17.793 26.639 1.00 64.88 104 THR A C 1
ATOM 818 O O . THR A 1 104 ? -30.828 18.329 26.305 1.00 64.88 104 THR A O 1
ATOM 821 N N . GLY A 1 105 ? -28.821 18.468 27.296 1.00 63.19 105 GLY A N 1
ATOM 822 C CA . GLY A 1 105 ? -28.870 19.894 27.626 1.00 63.19 105 GLY A CA 1
ATOM 823 C C . GLY A 1 105 ? -28.756 20.794 26.395 1.00 63.19 105 GLY A C 1
ATOM 824 O O . GLY A 1 105 ? -29.513 21.751 26.274 1.00 63.19 105 GLY A O 1
ATOM 825 N N . LEU A 1 106 ? -27.896 20.446 25.435 1.00 66.12 106 LEU A N 1
ATOM 826 C CA . LEU A 1 106 ? -27.783 21.108 24.136 1.00 66.12 106 LEU A CA 1
ATOM 827 C C . LEU A 1 106 ? -29.042 20.923 23.307 1.00 66.12 106 LEU A C 1
ATOM 829 O O . LEU A 1 106 ? -29.528 21.908 22.776 1.00 66.12 106 LEU A O 1
ATOM 833 N N . LEU A 1 107 ? -29.605 19.713 23.241 1.00 64.94 107 LEU A N 1
ATOM 834 C CA . LEU A 1 107 ? -30.871 19.447 22.552 1.00 64.94 107 LEU A CA 1
ATOM 835 C C . LEU A 1 107 ? -32.049 20.187 23.207 1.00 64.94 107 LEU A C 1
ATOM 837 O O . LEU A 1 107 ? -32.899 20.723 22.496 1.00 64.94 107 LEU A O 1
ATOM 8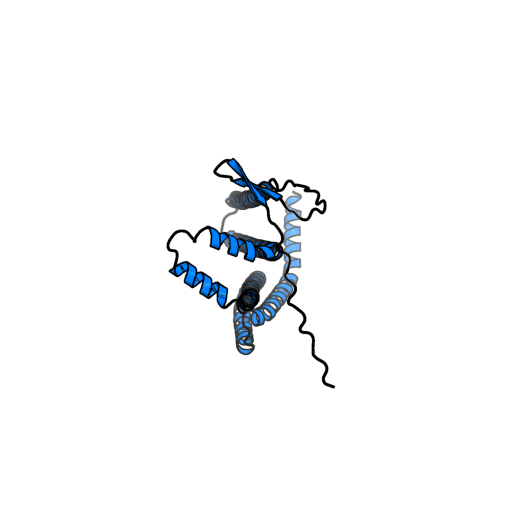41 N N . ARG A 1 108 ? -32.085 20.305 24.546 1.00 60.91 108 ARG A N 1
ATOM 842 C CA . ARG A 1 108 ? -33.063 21.161 25.248 1.00 60.91 108 ARG A CA 1
ATOM 843 C C . ARG A 1 108 ? -32.842 22.647 24.967 1.00 60.91 108 ARG A C 1
ATOM 845 O O . ARG A 1 108 ? -33.813 23.352 24.716 1.00 60.91 108 ARG A O 1
ATOM 852 N N . LEU A 1 109 ? -31.599 23.126 24.953 1.00 55.09 109 LEU A N 1
ATOM 853 C CA . LEU A 1 109 ? -31.267 24.513 24.602 1.00 55.09 109 LEU A CA 1
ATOM 854 C C . LEU A 1 109 ? -31.571 24.824 23.129 1.00 55.09 109 LEU A C 1
ATOM 856 O O . LEU A 1 109 ? -32.032 25.923 22.828 1.00 55.09 109 LEU A O 1
ATOM 860 N N . TRP A 1 110 ? -31.394 23.849 22.234 1.00 59.09 110 TRP A N 1
ATOM 861 C CA . TRP A 1 110 ? -31.768 23.927 20.820 1.00 59.09 110 TRP A CA 1
ATOM 862 C C . TRP A 1 110 ? -33.286 24.029 20.647 1.00 59.09 110 TRP A C 1
ATOM 864 O O . TRP A 1 110 ? -33.760 24.821 19.841 1.00 59.09 110 TRP A O 1
ATOM 874 N N . LYS A 1 111 ? -34.054 23.282 21.453 1.00 59.81 111 LYS A N 1
ATOM 875 C CA . LYS A 1 111 ? -35.525 23.310 21.437 1.00 59.81 111 LYS A CA 1
ATOM 876 C C . LYS A 1 111 ? -36.120 24.567 22.092 1.00 59.81 111 LYS A C 1
ATOM 878 O O . LYS A 1 111 ? -37.224 24.959 21.735 1.00 59.81 111 LYS A O 1
ATOM 883 N N . ILE A 1 112 ? -35.409 25.203 23.029 1.00 60.38 112 ILE A N 1
ATOM 884 C CA . ILE A 1 112 ? -35.882 26.388 23.776 1.00 60.38 112 ILE A CA 1
ATOM 885 C C . ILE A 1 112 ? -35.472 27.715 23.112 1.00 60.38 112 ILE A C 1
ATOM 887 O O . ILE A 1 112 ? -36.106 28.740 23.355 1.00 60.38 112 ILE A O 1
ATOM 891 N N . ARG A 1 113 ? -34.428 27.743 22.274 1.00 48.47 113 ARG A N 1
ATOM 892 C CA . ARG A 1 113 ? -33.878 29.005 21.753 1.00 48.47 113 ARG A CA 1
ATOM 893 C C . ARG A 1 113 ? -33.557 28.931 20.262 1.00 48.47 113 ARG A C 1
ATOM 895 O O . ARG A 1 113 ? -32.397 28.845 19.859 1.00 48.47 113 ARG A O 1
ATOM 902 N N . GLY A 1 114 ? -34.618 29.021 19.460 1.00 54.94 114 GLY A N 1
ATOM 903 C CA . GLY A 1 114 ? -34.538 29.304 18.030 1.00 54.94 114 GLY A CA 1
ATOM 904 C C . GLY A 1 114 ? -33.699 30.558 17.742 1.00 54.94 114 GLY A C 1
ATOM 905 O O . GLY A 1 114 ? -33.803 31.584 18.415 1.00 54.94 114 GLY A O 1
ATOM 906 N N . ASP A 1 115 ? -32.830 30.418 16.747 1.00 53.44 115 ASP A N 1
ATOM 907 C CA . ASP A 1 115 ? -32.159 31.446 15.944 1.00 53.44 115 ASP A CA 1
ATOM 908 C C . ASP A 1 115 ? -31.004 32.298 16.499 1.00 53.44 115 ASP A C 1
ATOM 910 O O . ASP A 1 115 ? -30.290 32.891 15.691 1.00 53.44 115 ASP A O 1
ATOM 914 N N . ARG A 1 116 ? -30.683 32.332 17.804 1.00 49.47 116 ARG A N 1
ATOM 915 C CA . ARG A 1 116 ? -29.531 33.156 18.288 1.00 49.47 116 ARG A CA 1
ATOM 916 C C . ARG A 1 116 ? -28.315 32.426 18.857 1.00 49.47 116 ARG A C 1
ATOM 918 O O . ARG A 1 116 ? -27.257 33.039 18.967 1.00 49.47 116 ARG A O 1
ATOM 925 N N . MET A 1 117 ? -28.408 31.136 19.172 1.00 46.09 117 MET A N 1
ATOM 926 C CA . MET A 1 117 ? -27.324 30.397 19.853 1.00 46.09 117 MET A CA 1
ATOM 927 C C . MET A 1 117 ? -26.302 29.721 18.917 1.00 46.09 117 MET A C 1
ATOM 929 O O . MET A 1 117 ? -25.301 29.192 19.397 1.00 46.09 117 MET A O 1
ATOM 933 N N . GLN A 1 118 ? -26.493 29.755 17.591 1.00 49.22 118 GLN A N 1
ATOM 934 C CA . GLN A 1 118 ? -25.621 29.024 16.656 1.00 49.22 118 GLN A CA 1
ATOM 935 C C . GLN A 1 118 ? -24.163 29.512 16.604 1.00 49.22 118 GLN A C 1
ATOM 937 O O . GLN A 1 118 ? -23.291 28.741 16.204 1.00 49.22 118 GLN A O 1
ATOM 942 N N . ARG A 1 119 ? -23.859 30.758 16.989 1.00 49.00 119 ARG A N 1
ATOM 943 C CA . ARG A 1 119 ? -22.496 31.307 16.836 1.00 49.00 119 ARG A CA 1
ATOM 944 C C . ARG A 1 119 ? -21.624 31.141 18.079 1.00 49.00 119 ARG A C 1
ATOM 946 O O . ARG A 1 119 ? -20.469 30.763 17.944 1.00 49.00 119 ARG A O 1
ATOM 953 N N . GLU A 1 120 ? -22.170 31.339 19.274 1.00 45.88 120 GLU A N 1
ATOM 954 C CA . GLU A 1 120 ? -21.374 31.355 20.514 1.00 45.88 120 GLU A CA 1
ATOM 955 C C . GLU A 1 120 ? -21.059 29.940 21.030 1.00 45.88 120 GLU A C 1
ATOM 957 O O . GLU A 1 120 ? -19.921 29.632 21.384 1.00 45.88 120 GLU A O 1
ATOM 962 N N . VAL A 1 121 ? -22.032 29.024 20.990 1.00 53.41 121 VAL A N 1
ATOM 963 C CA . VAL A 1 121 ? -21.853 27.663 21.532 1.00 53.41 121 VAL A CA 1
ATOM 964 C C . VAL A 1 121 ? -20.979 26.800 20.617 1.00 53.41 121 VAL A C 1
ATOM 966 O O . VAL A 1 121 ? -20.137 26.037 21.093 1.00 53.41 121 VAL A O 1
ATOM 969 N N . THR A 1 122 ? -21.087 27.004 19.302 1.00 51.19 122 THR A N 1
ATOM 970 C CA . THR A 1 122 ? -20.197 26.386 18.313 1.00 51.19 122 THR A CA 1
ATOM 971 C C . THR A 1 122 ? -18.748 26.814 18.549 1.00 51.19 122 THR A C 1
ATOM 973 O O . THR A 1 122 ? -17.858 25.973 18.510 1.00 51.19 122 THR A O 1
ATOM 976 N N . ILE A 1 123 ? -18.492 28.082 18.893 1.00 53.53 123 ILE A N 1
ATOM 977 C CA . ILE A 1 123 ? -17.136 28.593 19.151 1.00 53.53 123 ILE A CA 1
ATOM 978 C C . ILE A 1 123 ? -16.532 28.011 20.433 1.00 53.53 123 ILE A C 1
ATOM 980 O O . ILE A 1 123 ? -15.339 27.715 20.435 1.00 53.53 123 ILE A O 1
ATOM 984 N N . VAL A 1 124 ? -17.309 27.807 21.501 1.00 53.88 124 VAL A N 1
ATOM 985 C CA . VAL A 1 124 ? -16.793 27.279 22.780 1.00 53.88 124 VAL A CA 1
ATOM 986 C C . VAL A 1 124 ? -16.510 25.775 22.708 1.00 53.88 124 VAL A C 1
ATOM 988 O O . VAL A 1 124 ? -15.462 25.332 23.181 1.00 53.88 124 VAL A O 1
ATOM 991 N N . ILE A 1 125 ? -17.379 24.995 22.055 1.00 55.72 125 ILE A N 1
ATOM 992 C CA . ILE A 1 125 ? -17.160 23.553 21.845 1.00 55.72 125 ILE A CA 1
ATOM 993 C C . ILE A 1 125 ? -15.989 23.332 20.884 1.00 55.72 125 ILE A C 1
ATOM 995 O O . ILE A 1 125 ? -15.121 22.506 21.159 1.00 55.72 125 ILE A O 1
ATOM 999 N N . ILE A 1 126 ? -15.891 24.140 19.821 1.00 52.78 126 ILE A N 1
ATOM 1000 C CA . ILE A 1 126 ? -14.734 24.147 18.922 1.00 52.78 126 ILE A CA 1
ATOM 1001 C C . ILE A 1 126 ? -13.474 24.556 19.699 1.00 52.78 126 ILE A C 1
ATOM 1003 O O . ILE A 1 126 ? -12.510 23.810 19.666 1.00 52.78 126 ILE A O 1
ATOM 1007 N N . LYS A 1 127 ? -13.463 25.638 20.493 1.00 50.12 127 LYS A N 1
ATOM 1008 C CA . LYS A 1 127 ? -12.282 26.052 21.288 1.00 50.12 127 LYS A CA 1
ATOM 1009 C C . LYS A 1 127 ? -11.812 24.994 22.288 1.00 50.12 127 LYS A C 1
ATOM 1011 O O . LYS A 1 127 ? -10.606 24.831 22.444 1.00 50.12 127 LYS A O 1
ATOM 1016 N N . ARG A 1 128 ? -12.728 24.285 22.960 1.00 47.91 128 ARG A N 1
ATOM 1017 C CA . ARG A 1 128 ? -12.377 23.299 23.998 1.00 47.91 128 ARG A CA 1
ATOM 1018 C C . ARG A 1 128 ? -11.996 21.940 23.406 1.00 47.91 128 ARG A C 1
ATOM 1020 O O . ARG A 1 128 ? -11.022 21.351 23.862 1.00 47.91 128 ARG A O 1
ATOM 1027 N N . ALA A 1 129 ? -12.634 21.520 22.310 1.00 48.03 129 ALA A N 1
ATOM 1028 C CA . ALA A 1 129 ? -12.142 20.421 21.472 1.00 48.03 129 ALA A CA 1
ATOM 1029 C C . ALA A 1 129 ? -10.814 20.778 20.772 1.00 48.03 129 ALA A C 1
ATOM 1031 O O . ALA A 1 129 ? -10.011 19.896 20.464 1.00 48.03 129 ALA A O 1
ATOM 1032 N N . LEU A 1 130 ? -10.545 22.076 20.564 1.00 50.47 130 LEU A N 1
ATOM 1033 C CA . LEU A 1 130 ? -9.272 22.578 20.058 1.00 50.47 130 LEU A CA 1
ATOM 1034 C C . LEU A 1 130 ? -8.160 22.704 21.126 1.00 50.47 130 LEU A C 1
ATOM 1036 O O . LEU A 1 130 ? -7.014 22.965 20.766 1.00 50.47 130 LEU A O 1
ATOM 1040 N N . GLY A 1 131 ? -8.432 22.470 22.413 1.00 47.47 131 GLY A N 1
ATOM 1041 C CA . GLY A 1 131 ? -7.413 22.526 23.474 1.00 47.47 131 GLY A CA 1
ATOM 1042 C C . GLY A 1 131 ? -6.313 21.460 23.340 1.00 47.47 131 GLY A C 1
ATOM 1043 O O . GLY A 1 131 ? -5.159 21.731 23.649 1.00 47.47 131 GLY A O 1
ATOM 1044 N N . ASN A 1 132 ? -6.632 20.299 22.753 1.00 47.59 132 ASN A N 1
ATOM 1045 C CA . ASN A 1 132 ? -5.680 19.217 22.441 1.00 47.59 132 ASN A CA 1
ATOM 1046 C C . ASN A 1 132 ? -5.108 19.289 21.002 1.00 47.59 132 ASN A C 1
ATOM 1048 O O . ASN A 1 132 ? -4.611 18.304 20.451 1.00 47.59 132 ASN A O 1
ATOM 1052 N N . GLN A 1 133 ? -5.169 20.454 20.344 1.00 46.00 133 GLN A N 1
ATOM 1053 C CA . GLN A 1 133 ? -4.849 20.588 18.914 1.00 46.00 133 GLN A CA 1
ATOM 1054 C C . GLN A 1 133 ? -3.387 20.544 18.529 1.00 46.00 133 GLN A C 1
ATOM 1056 O O . GLN A 1 133 ? -3.121 20.389 17.340 1.00 46.00 133 GLN A O 1
ATOM 1061 N N . LEU A 1 134 ? -2.429 20.683 19.442 1.00 47.72 134 LEU A N 1
ATOM 1062 C CA . LEU A 1 134 ? -1.026 20.679 19.020 1.00 47.72 134 LEU A CA 1
ATOM 1063 C C . LEU A 1 134 ? -0.648 19.333 18.381 1.00 47.72 134 LEU A C 1
ATOM 1065 O O . LEU A 1 134 ? -0.016 19.316 17.327 1.00 47.72 134 LEU A O 1
ATOM 1069 N N . THR A 1 135 ? -1.182 18.221 18.888 1.00 55.94 135 THR A N 1
ATOM 1070 C CA . THR A 1 135 ? -0.983 16.889 18.300 1.00 55.94 135 THR A CA 1
ATOM 1071 C C . THR A 1 135 ? -1.855 16.665 17.059 1.00 55.94 135 THR A C 1
ATOM 1073 O O . THR A 1 135 ? -1.383 16.132 16.055 1.00 55.94 135 THR A O 1
ATOM 1076 N N . TYR A 1 136 ? -3.117 17.113 17.077 1.00 48.72 136 TYR A N 1
ATOM 1077 C CA . TYR A 1 136 ? -4.056 16.917 15.961 1.00 48.72 136 TYR A CA 1
ATOM 1078 C C . TYR A 1 136 ? -3.683 17.750 14.727 1.00 48.72 136 TYR A C 1
ATOM 1080 O O . TYR A 1 136 ? -3.731 17.273 13.596 1.00 48.72 136 TYR A O 1
ATOM 1088 N N . ARG A 1 137 ? -3.232 18.988 14.937 1.00 53.25 137 ARG A N 1
ATOM 1089 C CA . ARG A 1 137 ? -2.839 19.925 13.882 1.00 53.25 137 ARG A CA 1
ATOM 1090 C C . ARG A 1 137 ? -1.525 19.512 13.226 1.00 53.25 137 ARG A C 1
ATOM 1092 O O . ARG A 1 137 ? -1.409 19.628 12.007 1.00 53.25 137 ARG A O 1
ATOM 1099 N N . GLN A 1 138 ? -0.577 18.969 13.994 1.00 53.56 138 GLN A N 1
ATOM 1100 C CA . GLN A 1 138 ? 0.648 18.371 13.455 1.00 53.56 138 GLN A CA 1
ATOM 1101 C C . GLN A 1 138 ? 0.316 17.145 12.588 1.00 53.56 138 GLN A C 1
ATOM 1103 O O . GLN A 1 138 ? 0.781 17.042 11.455 1.00 53.56 138 GLN A O 1
ATOM 1108 N N . ARG A 1 139 ? -0.558 16.252 13.075 1.00 59.62 139 ARG A N 1
ATOM 1109 C CA . ARG A 1 139 ? -0.926 15.011 12.372 1.00 59.62 139 ARG A CA 1
ATOM 1110 C C . ARG A 1 139 ? -1.795 15.253 11.133 1.00 59.62 139 ARG A C 1
ATOM 1112 O O . ARG A 1 139 ? -1.542 14.641 10.101 1.00 59.62 139 ARG A O 1
ATOM 1119 N N . PHE A 1 140 ? -2.726 16.205 11.178 1.00 56.31 140 PHE A N 1
ATOM 1120 C CA . PHE A 1 140 ? -3.500 16.632 10.007 1.00 56.31 140 PHE A CA 1
ATOM 1121 C C . PHE A 1 140 ? -2.613 17.302 8.951 1.00 56.31 140 PHE A C 1
ATOM 1123 O O . PHE A 1 140 ? -2.738 17.021 7.762 1.00 56.31 140 PHE A O 1
ATOM 1130 N N . THR A 1 141 ? -1.662 18.143 9.375 1.00 65.00 141 THR A N 1
ATOM 1131 C CA . THR A 1 141 ? -0.696 18.759 8.450 1.00 65.00 141 THR A CA 1
ATOM 1132 C C . THR A 1 141 ? 0.171 17.695 7.779 1.00 65.00 141 THR A C 1
ATOM 1134 O O . THR A 1 141 ? 0.390 17.772 6.573 1.00 65.00 141 THR A O 1
ATOM 1137 N N . ASN A 1 142 ? 0.603 16.671 8.518 1.00 59.81 142 ASN A N 1
ATOM 1138 C CA . ASN A 1 142 ? 1.365 15.557 7.956 1.00 59.81 142 ASN A CA 1
ATOM 1139 C C . ASN A 1 142 ? 0.521 14.718 6.986 1.00 59.81 142 ASN A C 1
ATOM 1141 O O . ASN A 1 142 ? 1.007 14.396 5.909 1.00 59.81 142 ASN A O 1
ATOM 1145 N N . ALA A 1 143 ? -0.746 14.435 7.299 1.00 61.31 143 ALA A N 1
ATOM 1146 C CA . ALA A 1 143 ? -1.642 13.705 6.399 1.00 61.31 143 ALA A CA 1
ATOM 1147 C C . ALA A 1 143 ? -1.886 14.462 5.081 1.00 61.31 143 ALA A C 1
ATOM 1149 O O . ALA A 1 143 ? -1.786 13.882 4.005 1.00 61.31 143 ALA A O 1
ATOM 1150 N N . VAL A 1 144 ? -2.128 15.775 5.145 1.00 66.81 144 VAL A N 1
ATOM 1151 C CA . VAL A 1 144 ? -2.296 16.618 3.948 1.00 66.81 144 VAL A CA 1
ATOM 1152 C C . VAL A 1 144 ? -1.001 16.706 3.138 1.00 66.81 144 VAL A C 1
ATOM 1154 O O . VAL A 1 144 ? -1.050 16.693 1.910 1.00 66.81 144 VAL A O 1
ATOM 1157 N N . LEU A 1 145 ? 0.161 16.761 3.796 1.00 65.31 145 LEU A N 1
ATOM 1158 C CA . LEU A 1 145 ? 1.456 16.739 3.111 1.00 65.31 145 LEU A CA 1
ATOM 1159 C C . LEU A 1 145 ? 1.724 15.392 2.436 1.00 65.31 145 LEU A C 1
ATOM 1161 O O . LEU A 1 145 ? 2.189 15.385 1.304 1.00 65.31 145 LEU A O 1
ATOM 1165 N N . VAL A 1 146 ? 1.391 14.273 3.083 1.00 69.38 146 VAL A N 1
ATOM 1166 C CA . VAL A 1 146 ? 1.527 12.930 2.501 1.00 69.38 146 VAL A CA 1
ATOM 1167 C C . VAL A 1 146 ? 0.582 12.757 1.313 1.00 69.38 146 VAL A C 1
ATOM 1169 O O . VAL A 1 146 ? 1.019 12.309 0.261 1.00 69.38 146 VAL A O 1
ATOM 1172 N N . LEU A 1 147 ? -0.679 13.185 1.425 1.00 68.75 147 LEU A N 1
ATOM 1173 C CA . LEU A 1 147 ? -1.637 13.135 0.316 1.00 68.75 147 LEU A CA 1
ATOM 1174 C C . LEU A 1 147 ? -1.228 14.050 -0.845 1.00 68.75 147 LEU A C 1
ATOM 1176 O O . LEU A 1 147 ? -1.330 13.653 -2.002 1.00 68.75 147 LEU A O 1
ATOM 1180 N N . GLY A 1 148 ? -0.717 15.249 -0.552 1.00 68.44 148 GLY A N 1
ATOM 1181 C CA . GLY A 1 148 ? -0.181 16.156 -1.567 1.00 68.44 148 GLY A CA 1
ATOM 1182 C C . GLY A 1 148 ? 1.077 15.609 -2.244 1.00 68.44 148 GLY A C 1
ATOM 1183 O O . GLY A 1 148 ? 1.222 15.729 -3.461 1.00 68.44 148 GLY A O 1
ATOM 1184 N N . PHE A 1 149 ? 1.962 14.965 -1.480 1.00 71.44 149 PHE A N 1
ATOM 1185 C CA . PHE A 1 149 ? 3.167 14.323 -2.002 1.00 71.44 149 PHE A CA 1
ATOM 1186 C C . PHE A 1 149 ? 2.819 13.121 -2.878 1.00 71.44 149 PHE A C 1
ATOM 1188 O O . PHE A 1 149 ? 3.328 13.019 -3.987 1.00 71.44 149 PHE A O 1
ATOM 1195 N N . LEU A 1 150 ? 1.891 12.268 -2.435 1.00 70.88 150 LEU A N 1
ATOM 1196 C CA . LEU A 1 150 ? 1.389 11.147 -3.224 1.00 70.88 150 LEU A CA 1
ATOM 1197 C C . LEU A 1 150 ? 0.718 11.646 -4.502 1.00 70.88 150 LEU A C 1
ATOM 1199 O O . LEU A 1 150 ? 1.104 11.213 -5.578 1.00 70.88 150 LEU A O 1
ATOM 1203 N N . GLY A 1 151 ? -0.202 12.612 -4.425 1.00 73.12 151 GLY A N 1
ATOM 1204 C CA . GLY A 1 151 ? -0.840 13.185 -5.616 1.00 73.12 151 GLY A CA 1
ATOM 1205 C C . GLY A 1 151 ? 0.169 13.760 -6.617 1.00 73.12 151 GLY A C 1
ATOM 1206 O O . GLY A 1 151 ? 0.041 13.546 -7.821 1.00 73.12 151 GLY A O 1
ATOM 1207 N N . SER A 1 152 ? 1.222 14.415 -6.122 1.00 69.06 152 SER A N 1
ATOM 1208 C CA . SER A 1 152 ? 2.305 14.947 -6.961 1.00 69.06 152 SER A CA 1
ATOM 1209 C C . SER A 1 152 ? 3.173 13.841 -7.564 1.00 69.06 152 SER A C 1
ATOM 1211 O O . SER A 1 152 ? 3.535 13.908 -8.735 1.00 69.06 152 SER A O 1
ATOM 1213 N N . PHE A 1 153 ? 3.474 12.800 -6.790 1.00 68.88 153 PHE A N 1
ATOM 1214 C CA . PHE A 1 153 ? 4.253 11.646 -7.227 1.00 68.88 153 PHE A CA 1
ATOM 1215 C C . PHE A 1 153 ? 3.505 10.821 -8.281 1.00 68.88 153 PHE A C 1
ATOM 1217 O O . PHE A 1 153 ? 4.075 10.474 -9.311 1.00 68.88 153 PHE A O 1
ATOM 1224 N N . PHE A 1 154 ? 2.206 10.589 -8.085 1.00 64.62 154 PHE A N 1
ATOM 1225 C CA . PHE A 1 154 ? 1.335 9.939 -9.064 1.00 64.62 154 PHE A CA 1
ATOM 1226 C C . PHE A 1 154 ? 1.168 10.779 -10.333 1.00 64.62 154 PHE A C 1
ATOM 1228 O O . PHE A 1 154 ? 1.228 10.230 -11.430 1.00 64.62 154 PHE A O 1
ATOM 1235 N N . GLY A 1 155 ? 1.029 12.104 -10.207 1.00 70.12 155 GLY A N 1
ATOM 1236 C CA . GLY A 1 155 ? 1.017 13.012 -11.356 1.00 70.12 155 GLY A CA 1
ATOM 1237 C C . GLY A 1 155 ? 2.326 12.971 -12.149 1.00 70.12 155 GLY A C 1
ATOM 1238 O O . GLY A 1 155 ? 2.304 12.961 -13.377 1.00 70.12 155 GLY A O 1
ATOM 1239 N N . TRP A 1 156 ? 3.464 12.872 -11.458 1.00 70.25 156 TRP A N 1
ATOM 1240 C CA . TRP A 1 156 ? 4.776 12.730 -12.086 1.00 70.25 156 TRP A CA 1
ATOM 1241 C C . TRP A 1 156 ? 4.954 11.371 -12.777 1.00 70.25 156 TRP A C 1
ATOM 1243 O O . TRP A 1 156 ? 5.378 11.332 -13.927 1.00 70.25 156 TRP A O 1
ATOM 1253 N N . ILE A 1 157 ? 4.553 10.265 -12.141 1.00 63.75 157 ILE A N 1
ATOM 1254 C CA . ILE A 1 157 ? 4.568 8.932 -12.765 1.00 63.75 157 ILE A CA 1
ATOM 1255 C C . ILE A 1 157 ? 3.673 8.904 -14.007 1.00 63.75 157 ILE A C 1
ATOM 1257 O O . ILE A 1 157 ? 4.095 8.413 -15.051 1.00 63.75 157 ILE A O 1
ATOM 1261 N N . TRP A 1 158 ? 2.460 9.458 -13.924 1.00 66.12 158 TRP A N 1
ATOM 1262 C CA . TRP A 1 158 ? 1.550 9.548 -15.067 1.00 66.12 158 TRP A CA 1
ATOM 1263 C C . TRP A 1 158 ? 2.150 10.377 -16.205 1.00 66.12 158 TRP A C 1
ATOM 1265 O O . TRP A 1 158 ? 2.086 9.969 -17.364 1.00 66.12 158 TRP A O 1
ATOM 1275 N N . PHE A 1 159 ? 2.794 11.501 -15.874 1.00 63.31 159 PHE A N 1
ATOM 1276 C CA . PHE A 1 159 ? 3.534 12.312 -16.836 1.00 63.31 159 PHE A CA 1
ATOM 1277 C C . PHE A 1 159 ? 4.645 11.497 -17.509 1.00 63.31 159 PHE A C 1
ATOM 1279 O O . PHE A 1 159 ? 4.684 11.450 -18.732 1.00 63.31 159 PHE A O 1
ATOM 1286 N N . CYS A 1 160 ? 5.483 10.787 -16.748 1.00 58.53 160 CYS A N 1
ATOM 1287 C CA . CYS A 1 160 ? 6.560 9.951 -17.287 1.00 58.53 160 CYS A CA 1
ATOM 1288 C C . CYS A 1 160 ? 6.053 8.795 -18.166 1.00 58.53 160 CYS A C 1
ATOM 1290 O O . CYS A 1 160 ? 6.648 8.519 -19.204 1.00 58.53 160 CYS A O 1
ATOM 1292 N N . ILE A 1 161 ? 4.945 8.144 -17.795 1.00 59.09 161 ILE A N 1
ATOM 1293 C CA . ILE A 1 161 ? 4.337 7.062 -18.588 1.00 59.09 161 ILE A CA 1
ATOM 1294 C C . ILE A 1 161 ? 3.721 7.614 -19.883 1.00 59.09 161 ILE A C 1
ATOM 1296 O O . ILE A 1 161 ? 3.901 7.024 -20.948 1.00 59.09 161 ILE A O 1
ATOM 1300 N N . GLY A 1 162 ? 3.043 8.765 -19.820 1.00 54.78 162 GLY A N 1
ATOM 1301 C CA . GLY A 1 162 ? 2.495 9.447 -20.998 1.00 54.78 162 GLY A CA 1
ATOM 1302 C C . GLY A 1 162 ? 3.568 9.981 -21.954 1.00 54.78 162 GLY A C 1
ATOM 1303 O O . GLY A 1 162 ? 3.320 10.120 -23.150 1.00 54.78 162 GLY A O 1
ATOM 1304 N N . HIS A 1 163 ? 4.779 10.225 -21.451 1.00 47.62 163 HIS A N 1
ATOM 1305 C CA . HIS A 1 163 ? 5.888 10.806 -22.205 1.00 47.62 163 HIS A CA 1
ATOM 1306 C C . HIS A 1 163 ? 6.581 9.838 -23.180 1.00 47.62 163 HIS A C 1
ATOM 1308 O O . HIS A 1 163 ? 7.287 10.284 -24.079 1.00 47.62 163 HIS A O 1
ATOM 1314 N N . ASN A 1 164 ? 6.351 8.525 -23.066 1.00 47.84 164 ASN A N 1
ATOM 1315 C CA . ASN A 1 164 ? 6.894 7.532 -24.006 1.00 47.84 164 ASN A CA 1
ATOM 1316 C C . ASN A 1 164 ? 6.193 7.529 -25.383 1.00 47.84 164 ASN A C 1
ATOM 1318 O O . ASN A 1 164 ? 6.496 6.679 -26.218 1.00 47.84 164 ASN A O 1
ATOM 1322 N N . ARG A 1 165 ? 5.251 8.450 -25.637 1.00 50.69 165 ARG A N 1
ATOM 1323 C CA . ARG A 1 165 ? 4.490 8.534 -26.897 1.00 50.69 165 ARG A CA 1
ATOM 1324 C C . ARG A 1 165 ? 4.562 9.878 -27.635 1.00 50.69 165 ARG A C 1
ATOM 1326 O O . ARG A 1 165 ? 3.898 9.998 -28.658 1.00 50.69 165 ARG A O 1
ATOM 1333 N N . VAL A 1 166 ? 5.315 10.876 -27.163 1.00 52.25 166 VAL A N 1
ATOM 1334 C CA . VAL A 1 166 ? 5.274 12.236 -27.745 1.00 52.25 166 VAL A CA 1
ATOM 1335 C C . VAL A 1 166 ? 6.674 12.761 -28.071 1.00 52.25 166 VAL A C 1
ATOM 1337 O O . VAL A 1 166 ? 7.588 12.657 -27.257 1.00 52.25 166 VAL A O 1
ATOM 1340 N N . ASP A 1 167 ? 6.817 13.336 -29.268 1.00 52.03 167 ASP A N 1
ATOM 1341 C CA . ASP A 1 167 ? 8.069 13.824 -29.849 1.0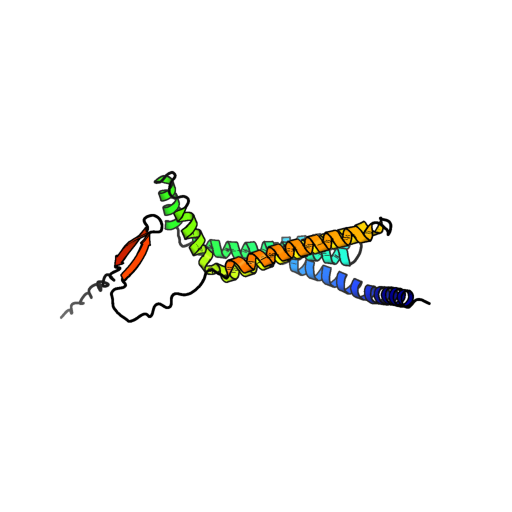0 52.03 167 ASP A CA 1
ATOM 1342 C C . ASP A 1 167 ? 8.796 14.889 -28.999 1.00 52.03 167 ASP A C 1
ATOM 1344 O O . ASP A 1 167 ? 8.200 15.749 -28.341 1.00 52.03 167 ASP A O 1
ATOM 1348 N N . ASN A 1 168 ? 10.133 14.852 -29.067 1.00 53.50 168 ASN A N 1
ATOM 1349 C CA . ASN A 1 168 ? 11.097 15.549 -28.201 1.00 53.50 168 ASN A CA 1
ATOM 1350 C C . ASN A 1 168 ? 11.004 17.094 -28.134 1.00 53.50 168 ASN A C 1
ATOM 1352 O O . ASN A 1 168 ? 11.686 17.696 -27.305 1.00 53.50 168 ASN A O 1
ATOM 1356 N N . GLN A 1 169 ? 10.194 17.771 -28.956 1.00 46.94 169 GLN A N 1
ATOM 1357 C CA . GLN A 1 169 ? 10.152 19.245 -28.997 1.00 46.94 169 GLN A CA 1
ATOM 1358 C C . GLN A 1 169 ? 9.144 19.895 -28.032 1.00 46.94 169 GLN A C 1
ATOM 1360 O O . GLN A 1 169 ? 9.347 21.037 -27.625 1.00 46.94 169 GLN A O 1
ATOM 1365 N N . THR A 1 170 ? 8.111 19.186 -27.571 1.00 51.31 170 THR A N 1
ATOM 1366 C CA . THR A 1 170 ? 7.111 19.722 -26.615 1.00 51.31 170 THR A CA 1
ATOM 1367 C C . THR A 1 170 ? 7.527 19.629 -25.135 1.00 51.31 170 THR A C 1
ATOM 1369 O O . THR A 1 170 ? 6.848 20.145 -24.246 1.00 51.31 170 THR A O 1
ATOM 1372 N N . VAL A 1 171 ? 8.679 19.015 -24.860 1.00 50.59 171 VAL A N 1
ATOM 1373 C CA . VAL A 1 171 ? 9.136 18.552 -23.533 1.00 50.59 171 VAL A CA 1
ATOM 1374 C C . VAL A 1 171 ? 9.664 19.681 -22.633 1.00 50.59 171 VAL A C 1
ATOM 1376 O O . VAL A 1 171 ? 9.503 19.652 -21.409 1.00 50.59 171 VAL A O 1
ATOM 1379 N N . SER A 1 172 ? 10.245 20.720 -23.238 1.00 51.59 172 SER A N 1
ATOM 1380 C CA . SER A 1 172 ? 10.806 21.881 -22.526 1.00 51.59 172 SER A CA 1
ATOM 1381 C C . SER A 1 172 ? 9.732 22.736 -21.839 1.00 51.59 172 SER A C 1
ATOM 1383 O O . SER A 1 172 ? 9.971 23.338 -20.790 1.00 51.59 172 SER A O 1
ATOM 1385 N N . ASN A 1 173 ? 8.524 22.776 -22.406 1.00 49.16 173 ASN A N 1
ATOM 1386 C CA . ASN A 1 173 ? 7.4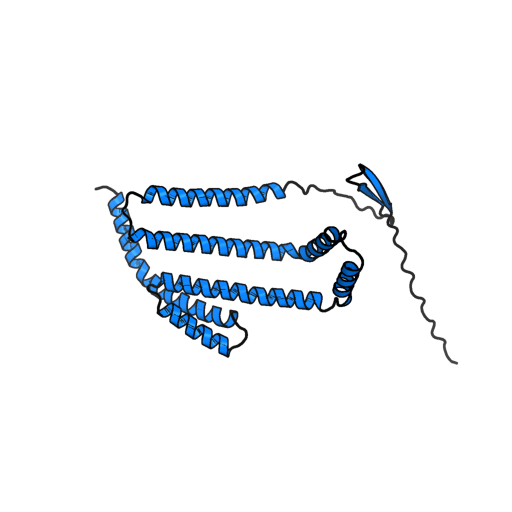71 23.683 -21.946 1.00 49.16 173 ASN A CA 1
ATOM 1387 C C . ASN A 1 173 ? 6.578 23.039 -20.870 1.00 49.16 173 ASN A C 1
ATOM 1389 O O . ASN A 1 173 ? 6.080 23.727 -19.986 1.00 49.16 173 ASN A O 1
ATOM 1393 N N . GLY A 1 174 ? 6.405 21.713 -20.885 1.00 51.59 174 GLY A N 1
ATOM 1394 C CA . GLY A 1 174 ? 5.599 21.013 -19.875 1.00 51.59 174 GLY A CA 1
ATOM 1395 C C . GLY A 1 174 ? 6.273 20.948 -18.500 1.00 51.59 174 GLY A C 1
ATOM 1396 O O . GLY A 1 174 ? 5.644 21.199 -17.472 1.00 51.59 174 GLY A O 1
ATOM 1397 N N . THR A 1 175 ? 7.578 20.672 -18.473 1.00 56.38 175 THR A N 1
ATOM 1398 C CA . THR A 1 175 ? 8.366 20.568 -17.231 1.00 56.38 175 THR A CA 1
ATOM 1399 C C . THR A 1 175 ? 8.484 21.907 -16.499 1.00 56.38 175 THR A C 1
ATOM 1401 O O . THR A 1 175 ? 8.384 21.954 -15.271 1.00 56.38 175 THR A O 1
ATOM 1404 N N . THR A 1 176 ? 8.599 23.012 -17.239 1.00 64.75 176 THR A N 1
ATOM 1405 C CA . THR A 1 176 ? 8.604 24.372 -16.682 1.00 64.75 176 THR A CA 1
ATOM 1406 C C . THR A 1 176 ? 7.253 24.764 -16.083 1.00 64.75 176 THR A C 1
ATOM 1408 O O . THR A 1 176 ? 7.226 25.360 -15.006 1.00 64.75 176 THR A O 1
ATOM 1411 N N . ILE A 1 177 ? 6.131 24.370 -16.695 1.00 66.12 177 ILE A N 1
ATOM 1412 C CA . ILE A 1 177 ? 4.784 24.650 -16.167 1.00 66.12 177 ILE A CA 1
ATOM 1413 C C . ILE A 1 177 ? 4.523 23.881 -14.864 1.00 66.12 177 ILE A C 1
ATOM 1415 O O . ILE A 1 177 ? 4.020 24.460 -13.896 1.00 66.12 177 ILE A O 1
ATOM 1419 N N . VAL A 1 178 ? 4.907 22.602 -14.786 1.00 67.75 178 VAL A N 1
ATOM 1420 C CA . VAL A 1 178 ? 4.744 21.800 -13.559 1.00 67.75 178 VAL A CA 1
ATOM 1421 C C . VAL A 1 178 ? 5.623 22.348 -12.431 1.00 67.75 178 VAL A C 1
ATOM 1423 O O . VAL A 1 178 ? 5.131 22.552 -11.319 1.00 67.75 178 VAL A O 1
ATOM 1426 N N . ALA A 1 179 ? 6.886 22.683 -12.717 1.00 69.44 179 ALA A N 1
ATOM 1427 C CA . ALA A 1 179 ? 7.789 23.286 -11.738 1.00 69.44 179 ALA A CA 1
ATOM 1428 C C . ALA A 1 179 ? 7.295 24.664 -11.252 1.00 69.44 179 ALA A C 1
ATOM 1430 O O . ALA A 1 179 ? 7.313 24.941 -10.050 1.00 69.44 179 ALA A O 1
ATOM 1431 N N . ALA A 1 180 ? 6.788 25.508 -12.156 1.00 67.81 180 ALA A N 1
ATOM 1432 C CA . ALA A 1 180 ? 6.218 26.810 -11.812 1.00 67.81 180 ALA A CA 1
ATOM 1433 C C . ALA A 1 180 ? 4.966 26.670 -10.935 1.00 67.81 180 ALA A C 1
ATOM 1435 O O . ALA A 1 180 ? 4.840 27.357 -9.919 1.00 67.81 180 ALA A O 1
ATOM 1436 N N . THR A 1 181 ? 4.079 25.729 -11.264 1.00 70.94 181 THR A N 1
ATOM 1437 C CA . THR A 1 181 ? 2.883 25.438 -10.458 1.00 70.94 181 THR A CA 1
ATOM 1438 C C . THR A 1 181 ? 3.275 24.978 -9.050 1.00 70.94 181 THR A C 1
ATOM 1440 O O . THR A 1 181 ? 2.689 25.423 -8.060 1.00 70.94 181 THR A O 1
ATOM 1443 N N . TYR A 1 182 ? 4.333 24.168 -8.940 1.00 68.94 182 TYR A N 1
ATOM 1444 C CA . TYR A 1 182 ? 4.877 23.700 -7.665 1.00 68.94 182 TYR A CA 1
ATOM 1445 C C . TYR A 1 182 ? 5.451 24.841 -6.812 1.00 68.94 182 TYR A C 1
ATOM 1447 O O . TYR A 1 182 ? 5.164 24.938 -5.615 1.00 68.94 182 TYR A O 1
ATOM 1455 N N . LEU A 1 183 ? 6.215 25.751 -7.426 1.00 75.25 183 LEU A N 1
ATOM 1456 C CA . LEU A 1 183 ? 6.782 26.922 -6.752 1.00 75.25 183 LEU A CA 1
ATOM 1457 C C . LEU A 1 183 ? 5.696 27.887 -6.266 1.00 75.25 183 LEU A C 1
ATOM 1459 O O . LEU A 1 183 ? 5.789 28.392 -5.144 1.00 75.25 183 LEU A O 1
ATOM 1463 N N . VAL A 1 184 ? 4.642 28.102 -7.058 1.00 77.81 184 VAL A N 1
ATOM 1464 C CA . VAL A 1 184 ? 3.497 28.943 -6.674 1.00 77.81 184 VAL A CA 1
ATOM 1465 C C . VAL A 1 184 ? 2.742 28.328 -5.495 1.00 77.81 184 VAL A C 1
ATOM 1467 O O . VAL A 1 184 ? 2.468 29.022 -4.511 1.00 77.81 184 VAL A O 1
ATOM 1470 N N . LEU A 1 185 ? 2.454 27.024 -5.539 1.00 74.38 185 LEU A N 1
ATOM 1471 C CA . LEU A 1 185 ? 1.740 26.336 -4.463 1.00 74.38 185 LEU A CA 1
ATOM 1472 C C . LEU A 1 185 ? 2.555 26.336 -3.160 1.00 74.38 185 LEU A C 1
ATOM 1474 O O . LEU A 1 185 ? 2.038 26.673 -2.090 1.00 74.38 185 LEU A O 1
ATOM 1478 N N . TRP A 1 186 ? 3.855 26.045 -3.248 1.00 81.75 186 TRP A N 1
ATOM 1479 C CA . TRP A 1 186 ? 4.771 26.096 -2.110 1.00 81.75 186 TRP A CA 1
ATOM 1480 C C . TRP A 1 186 ? 4.895 27.510 -1.526 1.00 81.75 186 TRP A C 1
ATOM 1482 O O . TRP A 1 186 ? 4.832 27.689 -0.304 1.00 81.75 186 TRP A O 1
ATOM 1492 N N . TRP A 1 187 ? 4.997 28.537 -2.376 1.00 85.50 187 TRP A N 1
ATOM 1493 C CA . TRP A 1 187 ? 5.050 29.933 -1.943 1.00 85.50 187 TRP A CA 1
ATOM 1494 C C . TRP A 1 187 ? 3.761 30.369 -1.235 1.00 85.50 187 TRP A C 1
ATOM 1496 O O . TRP A 1 187 ? 3.829 31.000 -0.176 1.00 85.50 187 TRP A O 1
ATOM 1506 N N . LEU A 1 188 ? 2.585 29.983 -1.742 1.00 75.88 188 LEU A N 1
ATOM 1507 C CA . LEU A 1 188 ? 1.294 30.275 -1.106 1.00 75.88 188 LEU A CA 1
ATOM 1508 C C . LEU A 1 188 ? 1.174 29.619 0.277 1.00 75.88 188 LEU A C 1
ATOM 1510 O O . LEU A 1 188 ? 0.753 30.270 1.243 1.00 75.88 188 LEU A O 1
ATOM 1514 N N . LEU A 1 189 ? 1.603 28.360 0.402 1.00 70.81 189 LEU A N 1
ATOM 1515 C CA . LEU A 1 189 ? 1.638 27.644 1.679 1.00 70.81 189 LEU A CA 1
ATOM 1516 C C . LEU A 1 189 ? 2.616 28.298 2.668 1.00 70.81 189 LEU A C 1
ATOM 1518 O O . LEU A 1 189 ? 2.286 28.475 3.846 1.00 70.81 189 LEU A O 1
ATOM 1522 N N . ARG A 1 190 ? 3.789 28.741 2.197 1.00 76.31 190 ARG A N 1
ATOM 1523 C CA . ARG A 1 190 ? 4.792 29.434 3.022 1.00 76.31 190 ARG A CA 1
ATOM 1524 C C . ARG A 1 190 ? 4.329 30.827 3.459 1.00 76.31 190 ARG A C 1
ATOM 1526 O O . ARG A 1 190 ? 4.523 31.202 4.618 1.00 76.31 190 ARG A O 1
ATOM 1533 N N . ARG A 1 191 ? 3.664 31.587 2.582 1.00 72.19 191 ARG A N 1
ATOM 1534 C CA . ARG A 1 191 ? 3.146 32.937 2.877 1.00 72.19 191 ARG A CA 1
ATOM 1535 C C . ARG A 1 191 ? 2.035 32.909 3.928 1.00 72.19 191 ARG A C 1
ATOM 1537 O O . ARG A 1 191 ? 1.999 33.785 4.793 1.00 72.19 191 ARG A O 1
ATOM 1544 N N . ARG A 1 192 ? 1.176 31.880 3.922 1.00 67.38 192 ARG A N 1
ATOM 1545 C CA . ARG A 1 192 ? 0.147 31.685 4.963 1.00 67.38 192 ARG A CA 1
ATOM 1546 C C . ARG A 1 192 ? 0.731 31.393 6.350 1.00 67.38 192 ARG A C 1
ATOM 1548 O O . ARG A 1 192 ? 0.101 31.766 7.337 1.00 67.38 192 ARG A O 1
ATOM 1555 N N . ARG A 1 193 ? 1.927 30.795 6.453 1.00 63.00 193 ARG A N 1
ATOM 1556 C CA . ARG A 1 193 ? 2.598 30.572 7.751 1.00 63.00 193 ARG A CA 1
ATOM 1557 C C . ARG A 1 193 ? 3.127 31.864 8.382 1.00 63.00 193 ARG A C 1
ATOM 1559 O O . ARG A 1 193 ? 3.025 32.009 9.594 1.00 63.00 193 ARG A O 1
ATOM 1566 N N . ARG A 1 194 ? 3.634 32.821 7.592 1.00 60.25 194 ARG A N 1
ATOM 1567 C CA . ARG A 1 194 ? 4.228 34.063 8.137 1.00 60.25 194 ARG A CA 1
ATOM 1568 C C . ARG A 1 194 ? 3.208 35.031 8.741 1.00 60.25 194 ARG A C 1
ATOM 1570 O O . ARG A 1 194 ? 3.518 35.675 9.730 1.00 60.25 194 ARG A O 1
ATOM 1577 N N . LYS A 1 195 ? 1.984 35.102 8.207 1.00 52.16 195 LYS A N 1
ATOM 1578 C CA . LYS A 1 195 ? 0.960 36.046 8.702 1.00 52.16 195 LYS A CA 1
ATOM 1579 C C . LYS A 1 195 ? 0.332 35.670 10.054 1.00 52.16 195 LYS A C 1
ATOM 1581 O O . LYS A 1 195 ? -0.409 36.473 10.600 1.00 52.16 195 LYS A O 1
ATOM 1586 N N . LYS A 1 196 ? 0.588 34.469 10.592 1.00 48.00 196 LYS A N 1
ATOM 1587 C CA . LYS A 1 196 ? -0.003 34.005 11.866 1.00 48.00 196 LYS A CA 1
ATOM 1588 C C . LYS A 1 196 ? 0.938 34.070 13.073 1.00 48.00 196 LYS A C 1
ATOM 1590 O O . LYS A 1 196 ? 0.493 33.768 14.170 1.00 48.00 196 LYS A O 1
ATOM 1595 N N . PHE A 1 197 ? 2.194 34.474 12.885 1.00 42.53 197 PHE A N 1
ATOM 1596 C CA . PHE A 1 197 ? 3.175 34.615 13.973 1.00 42.53 197 PHE A CA 1
ATOM 1597 C C . PHE A 1 197 ? 3.349 36.061 14.468 1.00 42.53 197 PHE A C 1
ATOM 1599 O O . PHE A 1 197 ? 4.126 36.300 15.379 1.00 42.53 197 PHE A O 1
ATOM 1606 N N . SER A 1 198 ? 2.618 37.023 13.899 1.00 44.94 198 SER A N 1
ATOM 1607 C CA . SER A 1 198 ? 2.754 38.453 14.220 1.00 44.94 198 SER A CA 1
ATOM 1608 C C . SER A 1 198 ? 1.771 38.959 15.283 1.00 44.94 198 SER A C 1
ATOM 1610 O O . SER A 1 198 ? 1.646 40.166 15.442 1.00 44.94 198 SER A O 1
ATOM 1612 N N . GLN A 1 199 ? 1.013 38.084 15.952 1.00 40.53 199 GLN A N 1
ATOM 1613 C CA . GLN A 1 199 ? -0.087 38.514 16.828 1.00 40.53 199 GLN A CA 1
ATOM 1614 C C . GLN A 1 199 ? -0.151 37.745 18.154 1.00 40.53 199 GLN A C 1
ATOM 1616 O O . GLN A 1 199 ? -1.227 37.400 18.630 1.00 40.53 199 GLN A O 1
ATOM 1621 N N . VAL A 1 200 ? 1.014 37.467 18.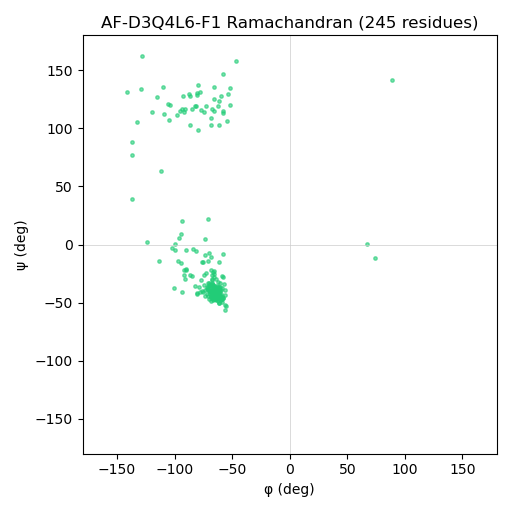738 1.00 41.78 200 VAL A N 1
ATOM 1622 C CA . VAL A 1 200 ? 1.145 37.119 20.157 1.00 41.78 200 VAL A CA 1
ATOM 1623 C C . VAL A 1 200 ? 2.366 37.875 20.670 1.00 41.78 200 VAL A C 1
ATOM 1625 O O . VAL A 1 200 ? 3.493 37.404 20.565 1.00 41.78 200 VAL A O 1
ATOM 1628 N N . SER A 1 201 ? 2.129 39.104 21.114 1.00 41.41 201 SER A N 1
ATOM 1629 C CA . SER A 1 201 ? 3.039 39.847 21.980 1.00 41.41 201 SER A CA 1
ATOM 1630 C C . SER A 1 201 ? 2.363 39.925 23.344 1.00 41.41 201 SER A C 1
ATOM 1632 O O . SER A 1 201 ? 1.149 40.123 23.414 1.00 41.41 201 SER A O 1
ATOM 1634 N N . ASP A 1 202 ? 3.158 39.671 24.375 1.00 47.31 202 ASP A N 1
ATOM 1635 C CA . ASP A 1 202 ? 2.801 39.471 25.778 1.00 47.31 202 ASP A CA 1
ATOM 1636 C C . ASP A 1 202 ? 1.816 40.488 26.371 1.00 47.31 202 ASP A C 1
ATOM 1638 O O . ASP A 1 202 ? 1.768 41.654 25.970 1.00 47.31 202 ASP A O 1
ATOM 1642 N N . PRO A 1 203 ? 1.139 40.082 27.456 1.00 46.84 203 PRO A N 1
ATOM 1643 C CA . PRO A 1 203 ? 1.316 40.868 28.667 1.00 46.84 203 PRO A CA 1
ATOM 1644 C C . PRO A 1 203 ? 1.896 40.012 29.794 1.00 46.84 203 PRO A C 1
ATOM 1646 O O . PRO A 1 203 ? 1.247 39.120 30.340 1.00 46.84 203 PRO A O 1
ATOM 1649 N N . ALA A 1 204 ? 3.125 40.351 30.180 1.00 47.31 204 ALA A N 1
ATOM 1650 C CA . ALA A 1 204 ? 3.631 40.085 31.512 1.00 47.31 204 ALA A CA 1
ATOM 1651 C C . ALA A 1 204 ? 2.749 40.852 32.510 1.00 47.31 204 ALA A C 1
ATOM 1653 O O . ALA A 1 204 ? 2.859 42.069 32.641 1.00 47.31 204 ALA A O 1
ATOM 1654 N N . VAL A 1 205 ? 1.848 40.143 33.189 1.00 44.69 205 VAL A N 1
ATOM 1655 C CA . VAL A 1 205 ? 1.168 40.644 34.385 1.00 44.69 205 VAL A CA 1
ATOM 1656 C C . VAL A 1 205 ? 1.807 39.939 35.569 1.00 44.69 205 VAL A C 1
ATOM 1658 O O . VAL A 1 205 ? 1.637 38.738 35.768 1.00 44.69 205 VAL A O 1
ATOM 1661 N N . ALA A 1 206 ? 2.603 40.704 36.311 1.00 41.44 206 ALA A N 1
ATOM 1662 C CA . ALA A 1 206 ? 3.140 40.313 37.599 1.00 41.44 206 ALA A CA 1
ATOM 1663 C C . ALA A 1 206 ? 1.974 39.994 38.549 1.00 41.44 206 ALA A C 1
ATOM 1665 O O . ALA A 1 206 ? 1.174 40.867 38.878 1.00 41.44 206 ALA A O 1
ATOM 1666 N N . LEU A 1 207 ? 1.872 38.732 38.961 1.00 39.19 207 LEU A N 1
ATOM 1667 C CA . LEU A 1 207 ? 0.980 38.294 40.027 1.00 39.19 207 LEU A CA 1
ATOM 1668 C C . LEU A 1 207 ? 1.640 38.631 41.366 1.00 39.19 207 LEU A C 1
ATOM 1670 O O . LEU A 1 207 ? 2.505 37.901 41.844 1.00 39.19 207 LEU A O 1
ATOM 1674 N N . THR A 1 208 ? 1.242 39.745 41.971 1.00 40.19 208 THR A N 1
ATOM 1675 C CA . THR A 1 208 ? 1.353 39.932 43.418 1.00 40.19 208 THR A CA 1
ATOM 1676 C C . THR A 1 208 ? 0.098 39.358 44.075 1.00 40.19 208 THR A C 1
ATOM 1678 O O . THR 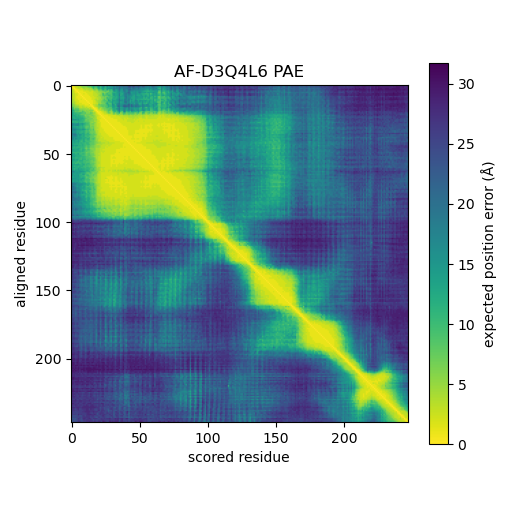A 1 208 ? -1.021 39.672 43.676 1.00 40.19 208 THR A O 1
ATOM 1681 N N . CYS A 1 209 ? 0.289 38.481 45.066 1.00 42.94 209 CYS A N 1
ATOM 1682 C CA . CYS A 1 209 ? -0.773 37.918 45.900 1.00 42.94 209 CYS A CA 1
ATOM 1683 C C . CYS A 1 209 ? -1.605 39.031 46.552 1.00 42.94 209 CYS A C 1
ATOM 1685 O O . CYS A 1 209 ? -1.169 39.657 47.515 1.00 42.94 209 CYS A O 1
ATOM 1687 N N . SER A 1 210 ? -2.818 39.236 46.053 1.00 45.78 210 SER A N 1
ATOM 1688 C CA . SER A 1 210 ? -3.909 39.909 46.750 1.00 45.78 210 SER A CA 1
ATOM 1689 C C . SER A 1 210 ? -5.189 39.158 46.393 1.00 45.78 210 SER A C 1
ATOM 1691 O O . SER A 1 210 ? -5.417 38.860 45.222 1.00 45.78 210 SER A O 1
ATOM 1693 N N . SER A 1 211 ? -5.998 38.806 47.390 1.00 55.59 211 SER A N 1
ATOM 1694 C CA . SER A 1 211 ? -7.189 37.945 47.294 1.00 55.59 211 SER A CA 1
ATOM 1695 C C . SER A 1 211 ? -8.393 38.584 46.579 1.00 55.59 211 SER A C 1
ATOM 1697 O O . SER A 1 211 ? -9.530 38.152 46.753 1.00 55.59 211 SER A O 1
ATOM 1699 N N . GLU A 1 212 ? -8.164 39.603 45.753 1.00 51.97 212 GLU A N 1
ATOM 1700 C CA . GLU A 1 212 ? -9.168 40.196 44.874 1.00 51.97 212 GLU A CA 1
ATOM 1701 C C . GLU A 1 212 ? -8.571 40.360 43.473 1.00 51.97 212 GLU A C 1
ATOM 1703 O O . GLU A 1 212 ? -7.749 41.241 43.218 1.00 51.97 212 GLU A O 1
ATOM 1708 N N . ALA A 1 213 ? -8.989 39.500 42.543 1.00 59.47 213 ALA A N 1
ATOM 1709 C CA . ALA A 1 213 ? -8.627 39.639 41.142 1.00 59.47 213 ALA A CA 1
ATOM 1710 C C . ALA A 1 213 ? -9.641 40.566 40.455 1.00 59.47 213 ALA A C 1
ATOM 1712 O O . ALA A 1 213 ? -10.779 40.184 40.161 1.00 59.47 213 ALA A O 1
ATOM 1713 N N . VAL A 1 214 ? -9.229 41.813 40.224 1.00 66.69 214 VAL A N 1
ATOM 1714 C CA . VAL A 1 214 ? -9.999 42.788 39.446 1.00 66.69 214 VAL A CA 1
ATOM 1715 C C . VAL A 1 214 ? -9.527 42.723 37.999 1.00 66.69 214 VAL A C 1
ATOM 1717 O O . VAL A 1 214 ? -8.375 43.032 37.702 1.00 66.69 214 VAL A O 1
ATOM 1720 N N . PHE A 1 215 ? -10.420 42.340 37.087 1.00 70.00 215 PHE A N 1
ATOM 1721 C CA . PHE A 1 215 ? -10.132 42.338 35.656 1.00 70.00 215 PHE A CA 1
ATOM 1722 C C . PHE A 1 215 ? -10.851 43.509 34.995 1.00 70.00 215 PHE A C 1
ATOM 1724 O O . PHE A 1 215 ? -12.080 43.612 35.033 1.00 70.00 215 PHE A O 1
ATOM 1731 N N . THR A 1 216 ? -10.091 44.392 34.356 1.00 68.75 216 THR A N 1
ATOM 1732 C CA . THR A 1 216 ? -10.643 45.411 33.467 1.00 68.75 216 THR A CA 1
ATOM 1733 C C . THR A 1 216 ? -10.663 44.858 32.051 1.00 68.75 216 THR A C 1
ATOM 1735 O O . THR A 1 216 ? -9.630 44.568 31.450 1.00 68.75 216 THR A O 1
ATOM 1738 N N . MET A 1 217 ? -11.865 44.671 31.510 1.00 75.69 217 MET A N 1
ATOM 1739 C CA . MET A 1 217 ? -12.045 44.219 30.138 1.00 75.69 217 MET A CA 1
ATOM 1740 C C . MET A 1 217 ? -12.719 45.326 29.337 1.00 75.69 217 MET A C 1
ATOM 1742 O O . MET A 1 217 ? -13.759 45.862 29.719 1.00 75.69 217 MET A O 1
ATOM 1746 N N . LYS A 1 218 ? -12.103 45.695 28.214 1.00 71.06 218 LYS A N 1
ATOM 1747 C CA . LYS A 1 218 ? -12.635 46.721 27.320 1.00 71.06 218 LYS A CA 1
ATOM 1748 C C . LYS A 1 218 ? -13.637 46.075 26.377 1.00 71.06 218 LYS A C 1
ATOM 1750 O O . LYS A 1 218 ? -13.271 45.184 25.610 1.00 71.06 218 LYS A O 1
ATOM 1755 N N . ASP A 1 219 ? -14.897 46.492 26.455 1.00 67.75 219 ASP A N 1
ATOM 1756 C CA . ASP A 1 219 ? -15.937 45.987 25.566 1.00 67.75 219 ASP A CA 1
ATOM 1757 C C . ASP A 1 219 ? -15.644 46.468 24.130 1.00 67.75 219 ASP A C 1
ATOM 1759 O O . ASP A 1 219 ? -15.647 47.677 23.869 1.00 67.75 219 ASP A O 1
ATOM 1763 N N . PRO A 1 220 ? -15.385 45.553 23.176 1.00 54.25 220 PRO A N 1
ATOM 1764 C CA . PRO A 1 220 ? -14.926 45.909 21.839 1.00 54.25 220 PRO A CA 1
ATOM 1765 C C . PRO A 1 220 ? -15.975 46.640 20.991 1.00 54.25 220 PRO A C 1
ATOM 1767 O O . PRO A 1 220 ? -15.626 47.145 19.926 1.00 54.25 220 PRO A O 1
ATOM 1770 N N . ARG A 1 221 ? -17.248 46.700 21.411 1.00 57.75 221 ARG A N 1
ATOM 1771 C CA . ARG A 1 221 ? -18.292 47.426 20.665 1.00 57.75 221 ARG A CA 1
ATOM 1772 C C . ARG A 1 221 ? -18.607 48.799 21.233 1.00 57.75 221 ARG A C 1
ATOM 1774 O O . ARG A 1 221 ? -18.880 49.711 20.461 1.00 57.75 221 ARG A O 1
ATOM 1781 N N . SER A 1 222 ? -18.593 48.947 22.552 1.00 82.19 222 SER A N 1
ATOM 1782 C CA . SER A 1 222 ? -18.908 50.226 23.197 1.00 82.19 222 SER A CA 1
ATOM 1783 C C . SER A 1 222 ? -17.665 51.059 23.513 1.00 82.19 222 SER A C 1
ATOM 1785 O O . SER A 1 222 ? -17.788 52.245 23.810 1.00 82.19 222 SER A O 1
ATOM 1787 N N . GLY A 1 223 ? -16.472 50.449 23.482 1.00 84.56 223 GLY A N 1
ATOM 1788 C CA . GLY A 1 223 ? -15.216 51.076 23.895 1.00 84.56 223 GLY A CA 1
ATOM 1789 C C . GLY A 1 223 ? -15.141 51.373 25.396 1.00 84.56 223 GLY A C 1
ATOM 1790 O O . GLY A 1 223 ? -14.128 51.898 25.858 1.00 84.56 223 GLY A O 1
ATOM 1791 N N . ARG A 1 224 ? -16.192 51.042 26.157 1.00 72.00 224 ARG A N 1
ATOM 1792 C CA . ARG A 1 224 ? -16.261 51.255 27.599 1.00 72.00 224 ARG A CA 1
ATOM 1793 C C . ARG A 1 224 ? -15.501 50.150 28.316 1.00 72.00 224 ARG A C 1
ATOM 1795 O O . ARG A 1 224 ? -15.585 48.973 27.966 1.00 72.00 224 ARG A O 1
ATOM 1802 N N . GLU A 1 225 ? -14.740 50.554 29.319 1.00 81.25 225 GLU A N 1
ATOM 1803 C CA . GLU A 1 225 ? -14.052 49.626 30.205 1.00 81.25 225 GLU A CA 1
ATOM 1804 C C . GLU A 1 225 ? -15.053 49.149 31.249 1.00 81.25 225 GLU A C 1
ATOM 1806 O O . GLU A 1 225 ? -15.645 49.948 31.975 1.00 81.25 225 GLU A O 1
ATOM 1811 N N . VAL A 1 226 ? -15.293 47.840 31.266 1.00 77.56 226 VAL A N 1
ATOM 1812 C CA . VAL A 1 226 ? -16.144 47.196 32.259 1.00 77.56 226 VAL A CA 1
ATOM 1813 C C . VAL A 1 226 ? -15.223 46.496 33.242 1.00 77.56 226 VAL A C 1
ATOM 1815 O O . VAL A 1 226 ? -14.407 45.649 32.872 1.00 77.56 226 VAL A O 1
ATOM 1818 N N . MET A 1 227 ? -15.336 46.897 34.500 1.00 77.50 227 MET A N 1
ATOM 1819 C CA . MET A 1 227 ? -14.561 46.338 35.593 1.00 77.50 227 MET A CA 1
ATOM 1820 C C . MET A 1 227 ? -15.348 45.177 36.190 1.00 77.50 227 MET A C 1
ATOM 1822 O O . MET A 1 227 ? -16.463 45.361 36.677 1.00 77.50 227 MET A O 1
ATOM 1826 N N . VAL A 1 228 ? -14.790 43.973 36.094 1.00 75.62 228 VAL A N 1
ATOM 1827 C CA . VAL A 1 228 ? -15.393 42.759 36.642 1.00 75.62 228 VAL A CA 1
ATOM 1828 C C . VAL A 1 228 ? -14.555 42.325 37.833 1.00 75.62 228 VAL A C 1
ATOM 1830 O O . VAL A 1 228 ? -13.403 41.915 37.686 1.00 75.62 228 VAL A O 1
ATOM 1833 N N . THR A 1 229 ? -15.148 42.427 39.017 1.00 78.88 229 THR A N 1
ATOM 1834 C CA . THR A 1 229 ? -14.534 41.976 40.265 1.00 78.88 229 THR A CA 1
ATOM 1835 C C . THR A 1 229 ? -15.022 40.568 40.557 1.00 78.88 229 THR A C 1
ATOM 1837 O O . THR A 1 229 ? -16.214 40.358 40.783 1.00 78.88 229 THR A O 1
ATOM 1840 N N . ILE A 1 230 ? -14.110 39.600 40.541 1.00 76.19 230 ILE A N 1
ATOM 1841 C CA . ILE A 1 230 ? -14.412 38.229 40.950 1.00 76.19 230 ILE A CA 1
ATOM 1842 C C . ILE A 1 230 ? -13.948 38.093 42.397 1.00 76.19 230 ILE A C 1
ATOM 1844 O O . ILE A 1 230 ? -12.751 38.142 42.672 1.00 76.19 230 ILE A O 1
ATOM 1848 N N . ARG A 1 231 ? -14.899 37.952 43.323 1.00 73.00 231 ARG A N 1
ATOM 1849 C CA . ARG A 1 231 ? -14.610 37.562 44.706 1.00 73.00 231 ARG A CA 1
ATOM 1850 C C . ARG A 1 231 ? -14.731 36.052 44.824 1.00 73.00 231 ARG A C 1
ATOM 1852 O O . ARG A 1 231 ? -15.758 35.495 44.438 1.00 73.00 231 ARG A O 1
ATOM 1859 N N . GLU A 1 232 ? -13.697 35.407 45.354 1.00 66.50 232 GLU A N 1
ATOM 1860 C CA . GLU A 1 232 ? -13.805 34.014 45.779 1.00 66.50 232 GLU A CA 1
ATOM 1861 C C . GLU A 1 232 ? -14.866 33.920 46.876 1.00 66.50 232 GLU A C 1
ATOM 1863 O O . GLU A 1 232 ? -14.824 34.632 47.880 1.00 66.50 232 GLU A O 1
ATOM 1868 N N . ILE A 1 233 ? -15.864 33.073 46.640 1.00 69.62 233 ILE A N 1
ATOM 1869 C CA . ILE A 1 233 ? -16.850 32.715 47.652 1.00 69.62 233 ILE A CA 1
ATOM 1870 C C . ILE A 1 233 ? -16.132 31.717 48.565 1.00 69.62 233 ILE A C 1
ATOM 1872 O O . ILE A 1 233 ? -15.746 30.659 48.066 1.00 69.62 233 ILE A O 1
ATOM 1876 N N . PRO A 1 234 ? -15.905 32.027 49.855 1.00 61.19 234 PRO A N 1
ATOM 1877 C CA . PRO A 1 234 ? -15.237 31.093 50.746 1.00 61.19 234 PRO A CA 1
ATOM 1878 C C . PRO A 1 234 ? -16.055 29.804 50.817 1.00 61.19 234 PRO A C 1
ATOM 1880 O O . PRO A 1 234 ? -17.266 29.840 51.053 1.00 61.1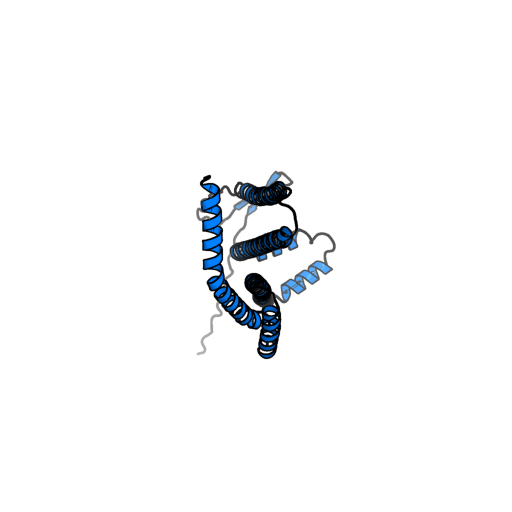9 234 PRO A O 1
ATOM 1883 N N . GLU A 1 235 ? -15.394 28.672 50.578 1.00 60.66 235 GLU A N 1
ATOM 1884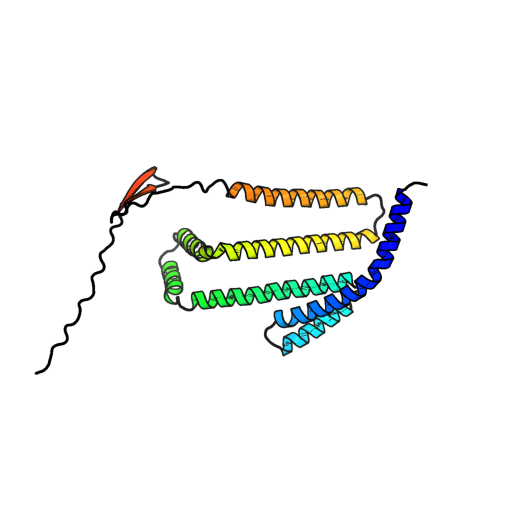 C CA . GLU A 1 235 ? -15.998 27.354 50.730 1.00 60.66 235 GLU A CA 1
ATOM 1885 C C . GLU A 1 235 ? -16.495 27.212 52.171 1.00 60.66 235 GLU A C 1
ATOM 1887 O O . GLU A 1 235 ? -15.722 27.199 53.129 1.00 60.66 235 GLU A O 1
ATOM 1892 N N . THR A 1 236 ? -17.813 27.142 52.341 1.00 58.66 236 THR A N 1
ATOM 1893 C CA . THR A 1 236 ? -18.416 26.796 53.624 1.00 58.66 236 THR A CA 1
ATOM 1894 C C . THR A 1 236 ? -18.095 25.337 53.912 1.00 58.66 236 THR A C 1
ATOM 1896 O O . THR A 1 236 ? -18.703 24.440 53.326 1.00 58.66 236 THR A O 1
ATOM 1899 N N . THR A 1 237 ? -17.132 25.104 54.801 1.00 63.75 237 THR A N 1
ATOM 1900 C CA . THR A 1 237 ? -16.790 23.783 55.330 1.00 63.75 237 THR A CA 1
ATOM 1901 C C . THR A 1 237 ? -18.056 23.096 55.860 1.00 63.75 237 THR A C 1
ATOM 1903 O O . THR A 1 237 ? -18.699 23.643 56.762 1.00 63.75 237 THR A O 1
ATOM 1906 N N . PRO A 1 238 ? -18.460 21.924 55.337 1.00 58.12 238 PRO A N 1
ATOM 1907 C CA . PRO A 1 238 ? -19.603 21.199 55.874 1.00 58.12 238 PRO A CA 1
ATOM 1908 C C . PRO A 1 238 ? -19.284 20.733 57.300 1.00 58.12 238 PRO A C 1
ATOM 1910 O O . PRO A 1 238 ? -18.258 20.102 57.551 1.00 58.12 238 PRO A O 1
ATOM 1913 N N . GLY A 1 239 ? -20.158 21.110 58.236 1.00 57.88 239 GLY A N 1
ATOM 1914 C CA . GLY A 1 239 ? -19.996 20.892 59.669 1.00 57.88 239 GLY A CA 1
ATOM 1915 C C . GLY A 1 239 ? -19.728 19.432 60.029 1.00 57.88 239 GLY A C 1
ATOM 1916 O O . GLY A 1 239 ? -20.461 18.529 59.627 1.00 57.88 239 GLY A O 1
ATOM 1917 N N . GLY A 1 240 ? -18.677 19.222 60.822 1.00 55.69 240 GLY A N 1
ATOM 1918 C CA . GLY A 1 240 ? -18.388 17.944 61.457 1.00 55.69 240 GLY A CA 1
ATOM 1919 C C . GLY A 1 240 ? -19.510 17.558 62.420 1.00 55.69 240 GLY A C 1
ATOM 1920 O O . GLY A 1 240 ? -19.793 18.267 63.384 1.00 55.69 240 GLY A O 1
ATOM 1921 N N . LEU A 1 241 ? -20.143 16.420 62.147 1.00 57.19 241 LEU A N 1
ATOM 1922 C CA . LEU A 1 241 ? -21.041 15.736 63.070 1.00 57.19 241 LEU A CA 1
ATOM 1923 C C . LEU A 1 241 ? -20.213 15.180 64.236 1.00 57.19 241 LEU A C 1
ATOM 1925 O O . LEU A 1 241 ? -19.447 14.233 64.074 1.00 57.19 241 LEU A O 1
ATOM 1929 N N . SER A 1 242 ? -20.368 15.798 65.406 1.00 63.00 242 SER A N 1
ATOM 1930 C CA . SER A 1 242 ? -19.879 15.286 66.686 1.00 63.00 242 SER A CA 1
ATOM 1931 C C . SER A 1 242 ? -20.628 13.996 67.033 1.00 63.00 242 SER A C 1
ATOM 1933 O O . SER A 1 242 ? -21.845 14.011 67.228 1.00 63.00 242 SER A O 1
ATOM 1935 N N . ALA A 1 243 ? -19.907 12.876 67.073 1.00 58.41 243 ALA A N 1
ATOM 1936 C CA . ALA A 1 243 ? -20.415 11.600 67.553 1.00 58.41 243 ALA A CA 1
ATOM 1937 C C . ALA A 1 243 ? -20.511 11.639 69.086 1.00 58.41 243 ALA A C 1
ATOM 1939 O O . ALA A 1 243 ? -19.503 11.756 69.783 1.00 58.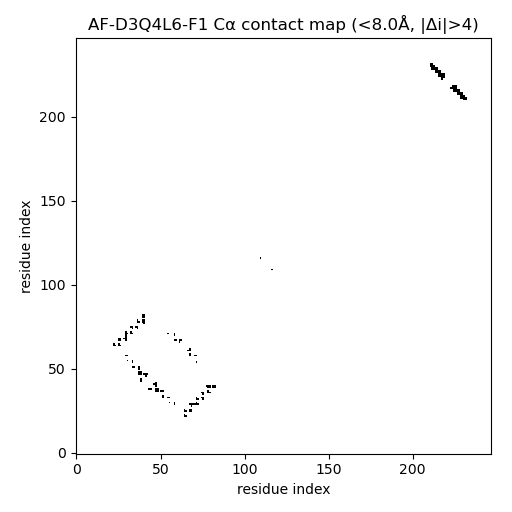41 243 ALA A O 1
ATOM 1940 N N . GLY A 1 244 ? -21.740 11.569 69.598 1.00 61.88 244 GLY A N 1
ATOM 1941 C CA . GLY A 1 244 ? -22.027 11.436 71.021 1.00 61.88 244 GLY A CA 1
ATOM 1942 C C . GLY A 1 244 ? -21.538 10.097 71.575 1.00 61.88 244 GLY A C 1
ATOM 1943 O O . GLY A 1 244 ? -21.733 9.046 70.969 1.00 61.88 244 GLY A O 1
ATOM 1944 N N . ASN A 1 245 ? -20.904 10.170 72.739 1.00 58.00 245 ASN A N 1
ATOM 1945 C CA . ASN A 1 245 ? -20.403 9.055 73.532 1.00 58.00 245 ASN A CA 1
ATOM 1946 C C . ASN A 1 245 ? -21.562 8.423 74.337 1.00 58.00 245 ASN A C 1
ATOM 1948 O O . ASN A 1 245 ? -22.261 9.179 75.018 1.00 58.00 245 ASN A O 1
ATOM 1952 N N . PRO A 1 246 ? -21.793 7.098 74.307 1.00 68.06 246 PRO A N 1
ATOM 1953 C CA . PRO A 1 246 ? -22.682 6.450 75.262 1.00 68.06 246 PRO A CA 1
ATOM 1954 C C . PRO A 1 246 ? -21.899 6.060 76.525 1.00 68.06 246 PRO A C 1
ATOM 1956 O O . PRO A 1 246 ? -20.827 5.459 76.442 1.00 68.06 246 PRO A O 1
ATOM 1959 N N . GLY A 1 247 ? -22.438 6.455 77.681 1.00 63.41 247 GLY A N 1
ATOM 1960 C CA . GLY A 1 247 ? -22.064 5.907 78.987 1.00 63.41 247 GLY A CA 1
ATOM 1961 C C . GLY A 1 247 ? -22.701 4.550 79.253 1.00 63.41 247 GLY A C 1
ATOM 1962 O O . GLY A 1 247 ? -23.577 4.136 78.457 1.00 63.41 247 GLY A O 1
#

Mean predicted aligned error: 18.2 Å

Sequence (247 aa):
MRPTILSSILSLIVGGLVFPDLRDIAEWAARRLVKWAAPKWTDDETEAEALYEDWQAVIEDRPGAILKLVTATGFCVSAATRSYGRVVKSDYREAFKDQPSFATGLLRLWKIRGDRMQREVTIVIIKRALGNQLTYRQRFTNAVLVLGFLGSFFGWIWFCIGHNRVDNQTVSNGTTIVAATYLVLWWLLRRRRRKKFSQVSDPAVALTCSSEAVFTMKDPRSGREVMVTIREIPETTPGGLSAGNPG

Organism: Stackebrandtia nassauensis (strain DSM 44728 / CIP 108903 / NRRL B-16338 / NBRC 102104 / LLR-40K-21) (NCBI:txid446470)